Protein AF-A0AA36J854-F1 (afdb_monomer_lite)

Radius of gyration: 28.62 Å; chains: 1; bounding box: 60×43×89 Å

Organism: NCBI:txid2562239

Foldseek 3Di:
DPPPQLVVLLVCQVVLPPQQAWEWEQAPVRDIDIGRHHLVLLVLQVQSVCCQVHPHPCVVVSYHYDYANDPVLVSQLRSCSRRVDGDDDPPQDLVSLLRNLQVCVVRVNVSSNVRSLVVSLVVLLVDALVVLLVSVLVCQVVLRPPDLPSLLSSLVSLLVNLLVDPDDVVSLVVSVVSVVVGPCLADPSNVVSSLSSVLSNLVRPLDDLVSVVSVVVVLVVSVVVYPDDLVVVLVSLCSSPVPPSVLVVLVDDPPDDDCDPSNVVSVVSLVVSVVSLVCVVCVCVVVPPDDDDPVCVVVVVVVCVVSVVVVVVSCVVDVVRPDDPVVVVVVVVVVVVVVVVVD

Structure (mmCIF, N/CA/C/O backbone):
data_AF-A0AA36J854-F1
#
_entry.id   AF-A0AA36J854-F1
#
loop_
_atom_site.group_PDB
_atom_site.id
_atom_site.type_symbol
_atom_site.label_atom_id
_atom_site.label_alt_id
_atom_site.label_comp_id
_atom_site.label_asym_id
_atom_site.label_entity_id
_atom_site.label_seq_id
_atom_site.pdbx_PDB_ins_code
_atom_site.Cartn_x
_atom_site.Cartn_y
_atom_site.Cartn_z
_atom_site.occupancy
_atom_site.B_iso_or_equiv
_atom_site.auth_seq_id
_atom_site.auth_comp_id
_atom_site.auth_asym_id
_atom_site.auth_atom_id
_atom_site.pdbx_PDB_model_num
ATOM 1 N N . MET A 1 1 ? 10.084 27.237 -10.396 1.00 45.09 1 MET A N 1
ATOM 2 C CA . MET A 1 1 ? 10.593 26.528 -11.594 1.00 45.09 1 MET A CA 1
ATOM 3 C C . MET A 1 1 ? 10.622 24.995 -11.424 1.00 45.09 1 MET A C 1
ATOM 5 O O . MET A 1 1 ? 11.327 24.335 -12.165 1.00 45.09 1 MET A O 1
ATOM 9 N N . SER A 1 2 ? 9.844 24.382 -10.515 1.00 51.66 2 SER A N 1
ATOM 10 C CA . SER A 1 2 ? 9.879 22.921 -10.266 1.00 51.66 2 SER A CA 1
ATOM 11 C C . SER A 1 2 ? 8.863 22.092 -11.073 1.00 51.66 2 SER A C 1
ATOM 13 O O . SER A 1 2 ? 8.837 20.873 -10.938 1.00 51.66 2 SER A O 1
ATOM 15 N N . GLY A 1 3 ? 8.029 22.727 -11.907 1.00 57.16 3 GLY A N 1
ATOM 16 C CA . GLY A 1 3 ? 6.986 22.043 -12.685 1.00 57.16 3 GLY A CA 1
ATOM 17 C C . GLY A 1 3 ? 7.488 21.271 -13.909 1.00 57.16 3 GLY A C 1
ATOM 18 O O . GLY A 1 3 ? 6.745 20.453 -14.435 1.00 57.16 3 GLY A O 1
ATOM 19 N N . ASP A 1 4 ? 8.730 21.503 -14.342 1.00 77.56 4 ASP A N 1
ATOM 20 C CA . ASP A 1 4 ? 9.227 21.022 -15.639 1.00 77.56 4 ASP A CA 1
ATOM 21 C C . ASP A 1 4 ? 9.885 19.634 -15.559 1.00 77.56 4 ASP A C 1
ATOM 23 O O . ASP A 1 4 ? 9.758 18.812 -16.456 1.00 77.56 4 ASP A O 1
ATOM 27 N N . ILE A 1 5 ? 10.542 19.305 -14.442 1.00 83.62 5 ILE A N 1
ATOM 28 C CA . ILE A 1 5 ? 11.216 18.003 -14.294 1.00 83.62 5 ILE A CA 1
ATOM 29 C C . ILE A 1 5 ? 10.193 16.883 -14.068 1.00 83.62 5 ILE A C 1
ATOM 31 O O . ILE A 1 5 ? 10.312 15.805 -14.641 1.00 83.62 5 ILE A O 1
ATOM 35 N N . SER A 1 6 ? 9.164 17.129 -13.253 1.00 84.00 6 SER A N 1
ATOM 36 C CA . SER A 1 6 ? 8.157 16.108 -12.933 1.00 84.00 6 SER A CA 1
ATOM 37 C C . SER A 1 6 ? 7.325 15.706 -14.156 1.00 84.00 6 SER A C 1
ATOM 39 O O . SER A 1 6 ? 7.028 14.523 -14.315 1.00 84.00 6 SER A O 1
ATOM 41 N N . SER A 1 7 ? 6.997 16.654 -15.040 1.00 87.44 7 SER A N 1
ATOM 42 C CA . SER A 1 7 ? 6.297 16.372 -16.298 1.00 87.44 7 SER A CA 1
ATOM 43 C C . SER A 1 7 ? 7.171 15.574 -17.267 1.00 87.44 7 SER A C 1
ATOM 45 O O . SER A 1 7 ? 6.697 14.585 -17.822 1.00 87.44 7 SER A O 1
ATOM 47 N N . HIS A 1 8 ? 8.452 15.931 -17.410 1.00 89.94 8 HIS A N 1
ATOM 48 C CA . HIS A 1 8 ? 9.397 15.180 -18.242 1.00 89.94 8 HIS A CA 1
ATOM 49 C C . HIS A 1 8 ? 9.594 13.747 -17.733 1.00 89.94 8 HIS A C 1
ATOM 51 O O . HIS A 1 8 ? 9.509 12.800 -18.511 1.00 89.94 8 HIS A O 1
ATOM 57 N N . VAL A 1 9 ? 9.786 13.559 -16.424 1.00 91.31 9 VAL A N 1
ATOM 58 C CA . VAL A 1 9 ? 9.928 12.218 -15.833 1.00 91.31 9 VAL A CA 1
ATOM 59 C C . VAL A 1 9 ? 8.629 11.415 -15.970 1.00 91.31 9 VAL A C 1
ATOM 61 O O . VAL A 1 9 ? 8.682 10.233 -16.296 1.00 91.31 9 VAL A O 1
ATOM 64 N N . SER A 1 10 ? 7.454 12.037 -15.813 1.00 91.75 10 SER A N 1
ATOM 65 C CA . SER A 1 10 ? 6.179 11.365 -16.110 1.00 91.75 10 SER A CA 1
ATOM 66 C C . SER A 1 10 ? 6.097 10.928 -17.573 1.00 91.75 10 SER A C 1
ATOM 68 O O . SER A 1 10 ? 5.661 9.814 -17.837 1.00 91.75 10 SER A O 1
ATOM 70 N N . SER A 1 11 ? 6.547 11.763 -18.513 1.00 93.38 11 SER A N 1
ATOM 71 C CA . SER A 1 11 ? 6.556 11.415 -19.936 1.00 93.38 11 SER A CA 1
ATOM 72 C C . SER A 1 11 ? 7.428 10.192 -20.217 1.00 93.38 11 SER A C 1
ATOM 74 O O . SER A 1 11 ? 7.002 9.331 -20.974 1.00 93.38 11 SER A O 1
ATOM 76 N N . LEU A 1 12 ? 8.597 10.068 -19.575 1.00 94.31 12 LEU A N 1
ATOM 77 C CA . LEU A 1 12 ? 9.453 8.876 -19.696 1.00 94.31 12 LEU A CA 1
ATOM 78 C C . LEU A 1 12 ? 8.775 7.611 -19.150 1.00 94.31 12 LEU A C 1
ATOM 80 O O . LEU A 1 12 ? 8.980 6.515 -19.670 1.00 94.31 12 LEU A O 1
ATOM 84 N N . CYS A 1 13 ? 7.965 7.751 -18.096 1.00 94.44 13 CYS A N 1
ATOM 85 C CA . CYS A 1 13 ? 7.146 6.663 -17.565 1.00 94.44 13 CYS A CA 1
ATOM 86 C C . CYS A 1 13 ? 6.094 6.206 -18.591 1.00 94.44 13 CYS A C 1
ATOM 88 O O . CYS A 1 13 ? 5.836 5.012 -18.726 1.00 94.44 13 CYS A O 1
ATOM 90 N N . ASP A 1 14 ? 5.482 7.144 -19.308 1.00 93.75 14 ASP A N 1
ATOM 91 C CA . ASP A 1 14 ? 4.383 6.853 -20.227 1.00 93.75 14 ASP A CA 1
ATOM 92 C C . ASP A 1 14 ? 4.888 6.369 -21.604 1.00 93.75 14 ASP A C 1
ATOM 94 O O . ASP A 1 14 ? 4.309 5.445 -22.169 1.00 93.75 14 ASP A O 1
ATOM 98 N N . SER A 1 15 ? 5.983 6.936 -22.130 1.00 94.12 15 SER A N 1
ATOM 99 C CA . SER A 1 15 ? 6.536 6.560 -23.442 1.00 94.12 15 SER A CA 1
ATOM 100 C C . SER A 1 15 ? 7.486 5.364 -23.395 1.00 94.12 15 SER A C 1
ATOM 102 O O . SER A 1 15 ? 7.568 4.608 -24.360 1.00 94.12 15 SER A O 1
ATOM 104 N N . GLY A 1 16 ? 8.211 5.183 -22.287 1.00 94.19 16 GLY A N 1
ATOM 105 C CA . GLY A 1 16 ? 9.27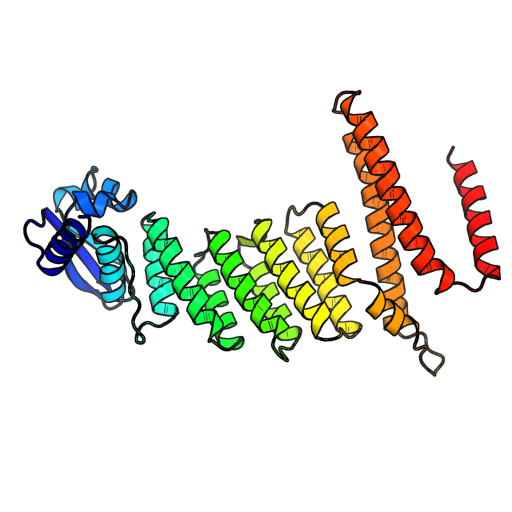8 4.187 -22.196 1.00 94.19 16 GLY A CA 1
ATOM 106 C C . GLY A 1 16 ? 10.541 4.554 -22.983 1.00 94.19 16 GLY A C 1
ATOM 107 O O . GLY A 1 16 ? 11.419 3.706 -23.138 1.00 94.19 16 GLY A O 1
ATOM 108 N N . ASP A 1 17 ? 10.659 5.793 -23.469 1.00 94.38 17 ASP A N 1
ATOM 109 C CA . ASP A 1 17 ? 11.854 6.252 -24.183 1.00 94.38 17 ASP A CA 1
ATOM 110 C C . ASP A 1 17 ? 13.095 6.108 -23.302 1.00 94.38 17 ASP A C 1
ATOM 112 O O . ASP A 1 17 ? 13.054 6.444 -22.125 1.00 94.38 17 ASP A O 1
ATOM 116 N N . LEU A 1 18 ? 14.206 5.639 -23.881 1.00 95.06 18 LEU A N 1
ATOM 117 C CA . LEU A 1 18 ? 15.477 5.401 -23.176 1.00 95.06 18 LEU A CA 1
ATOM 118 C C . LEU A 1 18 ? 15.400 4.368 -22.034 1.00 95.06 18 LEU A C 1
ATOM 120 O O . LEU A 1 18 ? 16.316 4.300 -21.213 1.00 95.06 18 LEU A O 1
ATOM 124 N N . ALA A 1 19 ? 14.351 3.540 -21.993 1.00 97.12 19 ALA A N 1
ATOM 125 C CA . ALA A 1 19 ? 14.272 2.425 -21.060 1.00 97.12 19 ALA A CA 1
ATOM 126 C C . ALA A 1 19 ? 15.444 1.444 -21.253 1.00 97.12 19 ALA A C 1
ATOM 128 O O . ALA A 1 19 ? 15.732 0.996 -22.362 1.00 97.12 19 ALA A O 1
ATOM 129 N N . ASP A 1 20 ? 16.096 1.086 -20.150 1.00 97.00 20 ASP A N 1
ATOM 130 C CA . ASP A 1 20 ? 17.247 0.177 -20.078 1.00 97.00 20 ASP A CA 1
ATOM 131 C C . ASP A 1 20 ? 16.922 -1.131 -19.327 1.00 97.00 20 ASP A C 1
ATOM 133 O O . ASP A 1 20 ? 17.771 -2.015 -19.196 1.00 97.00 20 ASP A O 1
ATOM 137 N N . VAL A 1 21 ? 15.681 -1.269 -18.849 1.00 97.56 21 VAL A N 1
ATOM 138 C CA . VAL A 1 21 ? 15.170 -2.446 -18.141 1.00 97.56 21 VAL A CA 1
ATOM 139 C C . VAL A 1 21 ? 13.671 -2.614 -18.368 1.00 97.56 21 VAL A C 1
ATOM 141 O O . VAL A 1 21 ? 12.940 -1.644 -18.545 1.00 97.56 21 VAL A O 1
ATOM 144 N N . THR A 1 22 ? 13.181 -3.850 -18.314 1.00 98.00 22 THR A N 1
ATOM 145 C CA . THR A 1 22 ? 11.748 -4.155 -18.403 1.00 98.00 22 THR A CA 1
ATOM 146 C C . THR A 1 22 ? 11.236 -4.745 -17.092 1.00 98.00 22 THR A C 1
ATOM 148 O O . THR A 1 22 ? 11.736 -5.768 -16.622 1.00 98.00 22 THR A O 1
ATOM 151 N N . LEU A 1 23 ? 10.217 -4.121 -16.498 1.00 97.94 23 LEU A N 1
ATOM 152 C CA . LEU A 1 23 ? 9.435 -4.747 -15.432 1.00 97.94 23 LEU A CA 1
ATOM 153 C C . LEU A 1 23 ? 8.285 -5.529 -16.048 1.00 97.94 23 LEU A C 1
ATOM 155 O O . LEU A 1 23 ? 7.629 -5.032 -16.955 1.00 97.94 23 LEU A O 1
ATOM 159 N N . VAL A 1 24 ? 8.005 -6.722 -15.543 1.00 97.81 24 VAL A N 1
ATOM 160 C CA . VAL A 1 24 ? 6.913 -7.552 -16.049 1.00 97.81 24 VAL A CA 1
ATOM 161 C C . VAL A 1 24 ? 5.943 -7.864 -14.929 1.00 97.81 24 VAL A C 1
ATOM 163 O O . VAL A 1 24 ? 6.303 -8.540 -13.970 1.00 97.81 24 VAL A O 1
ATOM 166 N N . ALA A 1 25 ? 4.704 -7.398 -15.057 1.00 97.56 25 ALA A N 1
ATOM 167 C CA . ALA A 1 25 ? 3.618 -7.838 -14.195 1.00 97.56 25 ALA A CA 1
ATOM 168 C C . ALA A 1 25 ? 3.249 -9.273 -14.567 1.00 97.56 25 ALA A C 1
ATOM 170 O O . ALA A 1 25 ? 2.794 -9.518 -15.685 1.00 97.56 25 ALA A O 1
ATOM 171 N N . ARG A 1 26 ? 3.421 -10.203 -13.627 1.00 96.56 26 ARG A N 1
ATOM 172 C CA . ARG A 1 26 ? 2.913 -11.571 -13.727 1.00 96.56 26 ARG A CA 1
ATOM 173 C C . ARG A 1 26 ? 1.647 -11.671 -12.886 1.00 96.56 26 ARG A C 1
ATOM 175 O O . ARG A 1 26 ? 1.718 -11.664 -11.660 1.00 96.56 26 ARG A O 1
ATOM 182 N N . THR A 1 27 ? 0.508 -11.733 -13.558 1.00 94.50 27 THR A N 1
ATOM 183 C CA . THR A 1 27 ? -0.801 -11.871 -12.902 1.00 94.50 27 THR A CA 1
ATOM 184 C C . THR A 1 27 ? -1.098 -13.313 -12.494 1.00 94.50 27 THR A C 1
ATOM 186 O O . THR A 1 27 ? -0.449 -14.242 -12.980 1.00 94.50 27 THR A O 1
ATOM 189 N N . GLU A 1 28 ? -2.057 -13.512 -11.585 1.00 89.50 28 GLU A N 1
ATOM 190 C CA . GLU A 1 28 ? -2.427 -14.845 -11.078 1.00 89.50 28 GLU A CA 1
ATOM 191 C C . GLU A 1 28 ? -2.922 -15.795 -12.178 1.00 89.50 28 GLU A C 1
ATOM 193 O O . GLU A 1 28 ? -2.676 -16.998 -12.112 1.00 89.50 28 GLU A O 1
ATOM 198 N N . ASP A 1 29 ? -3.555 -15.261 -13.227 1.00 91.19 29 ASP A N 1
ATOM 199 C CA . ASP A 1 29 ? -3.987 -16.028 -14.403 1.00 91.19 29 ASP A CA 1
ATOM 200 C C . ASP A 1 29 ? -2.833 -16.350 -15.377 1.00 91.19 29 ASP A C 1
ATOM 202 O O . ASP A 1 29 ? -3.050 -16.920 -16.448 1.00 91.19 29 ASP A O 1
ATOM 206 N N . GLY A 1 30 ? -1.597 -15.999 -15.007 1.00 90.06 30 GLY A N 1
ATOM 207 C CA . GLY A 1 30 ? -0.384 -16.249 -15.774 1.00 90.06 30 GLY A CA 1
ATOM 208 C C . GLY A 1 30 ? -0.119 -15.237 -16.888 1.00 90.06 30 GLY A C 1
ATOM 209 O O . GLY A 1 30 ? 0.882 -15.387 -17.593 1.00 90.06 30 GLY A O 1
ATOM 210 N N . LYS A 1 31 ? -0.953 -14.200 -17.068 1.00 93.12 31 LYS A N 1
ATOM 211 C CA . LYS A 1 31 ? -0.669 -13.169 -18.075 1.00 93.12 31 LYS A CA 1
ATOM 212 C C . LYS A 1 31 ? 0.531 -12.328 -17.663 1.00 93.12 31 LYS A C 1
ATOM 214 O O . LYS A 1 31 ? 0.662 -11.917 -16.504 1.00 93.12 31 LYS A O 1
ATOM 219 N N . LEU A 1 32 ? 1.372 -12.052 -18.656 1.00 95.88 32 LEU A N 1
ATOM 220 C CA . LEU A 1 32 ? 2.544 -11.196 -18.550 1.00 95.88 32 LEU A CA 1
ATOM 221 C C . LEU A 1 32 ? 2.254 -9.858 -19.228 1.00 95.88 32 LEU A C 1
ATOM 223 O O . LEU A 1 32 ? 1.760 -9.828 -20.355 1.00 95.88 32 LEU A O 1
ATOM 227 N N . HIS A 1 33 ? 2.573 -8.761 -18.550 1.00 97.75 33 HIS A N 1
ATOM 228 C CA . HIS A 1 33 ? 2.505 -7.422 -19.125 1.00 97.75 33 HIS A CA 1
ATOM 229 C C . HIS A 1 33 ? 3.808 -6.676 -18.875 1.00 97.75 33 HIS A C 1
ATOM 231 O O . HIS A 1 33 ? 4.268 -6.598 -17.738 1.00 97.75 33 HIS A O 1
ATOM 237 N N . GLU A 1 34 ? 4.402 -6.152 -19.940 1.00 97.56 34 GLU A N 1
ATOM 238 C CA . GLU A 1 34 ? 5.731 -5.556 -19.908 1.00 97.56 34 GLU A CA 1
ATOM 239 C C . GLU A 1 34 ? 5.656 -4.035 -19.785 1.00 97.56 34 GLU A C 1
ATOM 241 O O . GLU A 1 34 ? 4.885 -3.370 -20.471 1.00 97.56 34 GLU A O 1
ATOM 246 N N . PHE A 1 35 ? 6.498 -3.487 -18.917 1.00 97.75 35 PHE A N 1
ATOM 247 C CA . PHE A 1 35 ? 6.635 -2.066 -18.652 1.00 97.75 35 PHE A CA 1
ATOM 248 C C . PHE A 1 35 ? 8.095 -1.652 -18.863 1.00 97.75 35 PHE A C 1
ATOM 250 O O . PHE A 1 35 ? 8.922 -1.823 -17.949 1.00 97.75 35 PHE A O 1
ATOM 257 N N . PRO A 1 36 ? 8.431 -1.074 -20.030 1.00 97.81 36 PRO A N 1
ATOM 258 C CA . PRO A 1 36 ? 9.732 -0.455 -20.253 1.00 97.81 36 PRO A CA 1
ATOM 259 C C . PRO A 1 36 ? 10.010 0.576 -19.156 1.00 97.81 36 PRO A C 1
ATOM 261 O O . PRO A 1 36 ? 9.172 1.422 -18.845 1.00 97.81 36 PRO A O 1
ATOM 264 N N . SER A 1 37 ? 11.147 0.465 -18.486 1.00 97.88 37 SER A N 1
ATOM 265 C CA . SER A 1 37 ? 11.468 1.207 -17.267 1.00 97.88 37 SER A CA 1
ATOM 266 C C . SER A 1 37 ? 12.945 1.597 -17.237 1.00 97.88 37 SER A C 1
ATOM 268 O O . SER A 1 37 ? 13.725 1.203 -18.097 1.00 97.88 37 SER A O 1
ATOM 270 N N . HIS A 1 38 ? 13.315 2.424 -16.261 1.00 97.25 38 HIS A N 1
ATOM 271 C CA . HIS A 1 38 ? 14.662 2.977 -16.152 1.00 97.25 38 HIS A CA 1
ATOM 272 C C . HIS A 1 38 ? 15.310 2.536 -14.838 1.00 97.25 38 HIS A C 1
ATOM 274 O O . HIS A 1 38 ? 14.803 2.869 -13.762 1.00 97.25 38 HIS A O 1
ATOM 280 N N . MET A 1 39 ? 16.440 1.829 -14.893 1.00 95.50 39 MET A N 1
ATOM 281 C CA . MET A 1 39 ? 17.125 1.264 -13.724 1.00 95.50 39 MET A CA 1
ATOM 282 C C . MET A 1 39 ? 17.416 2.319 -12.658 1.00 95.50 39 MET A C 1
ATOM 284 O O . MET A 1 39 ? 17.184 2.082 -11.472 1.00 95.50 39 MET A O 1
ATOM 288 N N . MET A 1 40 ? 17.866 3.505 -13.078 1.00 94.88 40 MET A N 1
ATOM 289 C CA . MET A 1 40 ? 18.162 4.619 -12.171 1.00 94.88 40 MET A CA 1
ATOM 290 C C . MET A 1 40 ? 16.931 5.103 -11.396 1.00 94.88 40 MET A C 1
ATOM 292 O O . MET A 1 40 ? 17.055 5.506 -10.242 1.00 94.88 40 MET A O 1
ATOM 296 N N . ILE A 1 41 ? 15.742 5.033 -11.998 1.00 96.06 41 ILE A N 1
ATOM 297 C CA . ILE A 1 41 ? 14.484 5.400 -11.337 1.00 96.06 41 ILE A CA 1
ATOM 298 C C . ILE A 1 41 ? 14.015 4.259 -10.431 1.00 96.06 41 ILE A C 1
ATOM 300 O O . ILE A 1 41 ? 13.636 4.490 -9.282 1.00 96.06 41 ILE A O 1
ATOM 304 N N . LEU A 1 42 ? 14.110 3.012 -10.902 1.00 96.50 42 LEU A N 1
ATOM 305 C CA . LEU A 1 42 ? 13.760 1.832 -10.108 1.00 96.50 42 LEU A CA 1
ATOM 306 C C . LEU A 1 42 ? 14.647 1.660 -8.869 1.00 96.50 42 LEU A C 1
ATOM 308 O O . LEU A 1 42 ? 14.197 1.090 -7.876 1.00 96.50 42 LEU A O 1
ATOM 312 N N . ALA A 1 43 ? 15.863 2.214 -8.879 1.00 95.56 43 ALA A N 1
ATOM 313 C CA . ALA A 1 43 ? 16.776 2.201 -7.740 1.00 95.56 43 ALA A CA 1
ATOM 314 C C . ALA A 1 43 ? 16.230 2.910 -6.484 1.00 95.56 43 ALA A C 1
ATOM 316 O O . ALA A 1 43 ? 16.759 2.718 -5.389 1.00 95.56 43 ALA A O 1
ATOM 317 N N . ARG A 1 44 ? 15.138 3.678 -6.610 1.00 95.44 44 ARG A N 1
ATOM 318 C CA . ARG A 1 44 ? 14.368 4.200 -5.468 1.00 95.44 44 ARG A CA 1
ATOM 319 C C . ARG A 1 44 ? 13.781 3.089 -4.585 1.00 95.44 44 ARG A C 1
ATOM 321 O O . ARG A 1 44 ? 13.514 3.333 -3.412 1.00 95.44 44 ARG A O 1
ATOM 328 N N . SER A 1 45 ? 13.618 1.876 -5.115 1.00 96.75 45 SER A N 1
ATOM 329 C CA . SER A 1 45 ? 13.432 0.655 -4.330 1.00 96.75 45 SER A CA 1
ATOM 330 C C . SER A 1 45 ? 14.784 -0.028 -4.118 1.00 96.75 45 SER A C 1
ATOM 332 O O . SER A 1 45 ? 15.445 -0.438 -5.073 1.00 96.75 45 SER A O 1
ATOM 334 N N . LYS A 1 46 ? 15.175 -0.238 -2.856 1.00 94.56 46 LYS A N 1
ATOM 335 C CA . LYS A 1 46 ? 16.409 -0.972 -2.516 1.00 94.56 46 LYS A CA 1
ATOM 336 C C . LYS A 1 46 ? 16.383 -2.418 -3.007 1.00 94.56 46 LYS A C 1
ATOM 338 O O . LYS A 1 46 ? 17.428 -2.989 -3.316 1.00 94.56 46 LYS A O 1
ATOM 343 N N . VAL A 1 47 ? 15.200 -3.026 -3.041 1.00 95.44 47 VAL A N 1
ATOM 344 C CA . VAL A 1 47 ? 15.004 -4.395 -3.526 1.00 95.44 47 VAL A CA 1
ATOM 345 C C . VAL A 1 47 ? 15.205 -4.444 -5.037 1.00 95.44 47 VAL A C 1
ATOM 347 O O . VAL A 1 47 ? 16.024 -5.234 -5.502 1.00 95.44 47 VAL A O 1
ATOM 350 N N . LEU A 1 48 ? 14.554 -3.552 -5.794 1.00 96.50 48 LEU A N 1
ATOM 351 C CA . LEU A 1 48 ? 14.749 -3.478 -7.246 1.00 96.50 48 LEU A CA 1
ATOM 352 C C . LEU A 1 48 ? 16.190 -3.120 -7.611 1.00 96.50 48 LEU A C 1
ATOM 354 O O . LEU A 1 48 ? 16.744 -3.715 -8.529 1.00 96.50 48 LEU A O 1
ATOM 358 N N . HIS A 1 49 ? 16.819 -2.202 -6.870 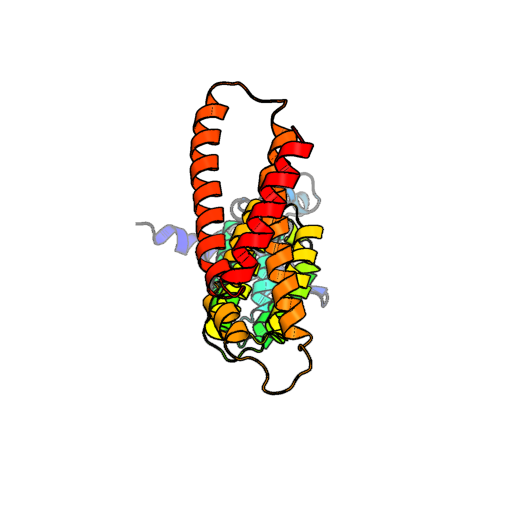1.00 95.62 49 HIS A N 1
ATOM 359 C CA . HIS A 1 49 ? 18.220 -1.854 -7.084 1.00 95.62 49 HIS A CA 1
ATOM 360 C C . HIS A 1 49 ? 19.129 -3.082 -6.962 1.00 95.62 49 HIS A C 1
ATOM 362 O O . HIS A 1 49 ? 19.905 -3.369 -7.868 1.00 95.62 49 HIS A O 1
ATOM 368 N N . ARG A 1 50 ? 18.996 -3.846 -5.869 1.00 95.00 50 ARG A N 1
ATOM 369 C CA . ARG A 1 50 ? 19.779 -5.073 -5.649 1.00 95.00 50 ARG A CA 1
ATOM 370 C C . ARG A 1 50 ? 19.499 -6.135 -6.711 1.00 95.00 50 ARG A C 1
ATOM 372 O O . ARG A 1 50 ? 20.436 -6.775 -7.171 1.00 95.00 50 ARG A O 1
ATOM 379 N N . MET A 1 51 ? 18.240 -6.304 -7.104 1.00 94.75 51 MET A N 1
ATOM 380 C CA . MET A 1 51 ? 17.828 -7.289 -8.106 1.00 94.75 51 MET A CA 1
ATOM 381 C C . MET A 1 51 ? 18.389 -6.967 -9.501 1.00 94.75 51 MET A C 1
ATOM 383 O O . MET A 1 51 ? 18.859 -7.862 -10.192 1.00 94.75 51 MET A O 1
ATOM 387 N N . LEU A 1 52 ? 18.391 -5.690 -9.900 1.00 94.31 52 LEU A N 1
ATOM 388 C CA . LEU A 1 52 ? 18.749 -5.261 -11.260 1.00 94.31 52 LEU A CA 1
ATOM 389 C C . LEU A 1 52 ? 20.213 -4.835 -11.434 1.00 94.31 52 LEU A C 1
ATOM 391 O O . LEU A 1 52 ? 20.706 -4.815 -12.559 1.00 94.31 52 LEU A O 1
ATOM 395 N N . ALA A 1 53 ? 20.898 -4.453 -10.353 1.00 90.81 53 ALA A N 1
ATOM 396 C CA . ALA A 1 53 ? 22.317 -4.086 -10.372 1.00 90.81 53 ALA A CA 1
ATOM 397 C C . ALA A 1 53 ? 23.226 -5.148 -9.727 1.00 90.81 53 ALA A C 1
ATOM 399 O O . ALA A 1 53 ? 24.447 -5.044 -9.814 1.00 90.81 53 ALA A O 1
ATOM 400 N N . GLY A 1 54 ? 22.647 -6.150 -9.058 1.00 88.81 54 GLY A N 1
ATOM 401 C CA . GLY A 1 54 ? 23.379 -7.244 -8.424 1.00 88.81 54 GLY A CA 1
ATOM 402 C C . GLY A 1 54 ? 23.743 -8.376 -9.387 1.00 88.81 54 GLY A C 1
ATOM 403 O O . GLY A 1 54 ? 23.691 -8.232 -10.607 1.00 88.81 54 GLY A O 1
ATOM 404 N N . SER A 1 55 ? 24.093 -9.529 -8.817 1.00 87.38 55 SER A N 1
ATOM 405 C CA . SER A 1 55 ? 24.489 -10.751 -9.536 1.00 87.38 55 SER A CA 1
ATOM 406 C C . SER A 1 55 ? 23.323 -11.726 -9.750 1.00 87.38 55 SER A C 1
ATOM 408 O O . SER A 1 55 ? 23.510 -12.940 -9.689 1.00 87.38 55 SER A O 1
ATOM 410 N N . PHE A 1 56 ? 22.105 -11.203 -9.897 1.00 90.38 56 PHE A N 1
ATOM 411 C CA . PHE A 1 56 ? 20.903 -12.001 -10.138 1.00 90.38 56 PHE A CA 1
ATOM 412 C C . PHE A 1 56 ? 20.612 -12.119 -11.641 1.00 90.38 56 PHE A C 1
ATOM 414 O O . PHE A 1 56 ? 21.068 -11.294 -12.433 1.00 90.38 56 PHE A O 1
ATOM 421 N N . VAL A 1 57 ? 19.820 -13.122 -12.032 1.00 90.31 57 VAL A N 1
ATOM 422 C CA . VAL A 1 57 ? 19.454 -13.387 -13.441 1.00 90.31 57 VAL A CA 1
ATOM 423 C C . VAL A 1 57 ? 18.733 -12.187 -14.071 1.00 90.31 57 VAL A C 1
ATOM 425 O O . VAL A 1 57 ? 18.874 -11.900 -15.261 1.00 90.31 57 VAL A O 1
ATOM 428 N N . GLU A 1 58 ? 17.990 -11.434 -13.266 1.00 92.44 58 GLU A N 1
ATOM 429 C CA . GLU A 1 58 ? 17.281 -10.217 -13.653 1.00 92.44 58 GLU A CA 1
ATOM 430 C C . GLU A 1 58 ? 18.233 -9.091 -14.098 1.00 92.44 58 GLU A C 1
ATOM 432 O O . GLU A 1 58 ? 17.882 -8.288 -14.965 1.00 92.44 58 GLU A O 1
ATOM 437 N N . SER A 1 59 ? 19.451 -9.047 -13.547 1.00 90.56 59 SER A N 1
ATOM 438 C CA . SER A 1 59 ? 20.496 -8.083 -13.919 1.00 90.56 59 SER A CA 1
ATOM 439 C C . SER A 1 59 ? 21.053 -8.373 -15.314 1.00 90.56 59 SER A C 1
ATOM 441 O O . SER A 1 59 ? 21.168 -7.462 -16.137 1.00 90.56 59 SER A O 1
ATOM 443 N N . GLU A 1 60 ? 21.322 -9.649 -15.612 1.00 91.88 60 GLU A N 1
ATOM 444 C CA . GLU A 1 60 ? 21.837 -10.099 -16.912 1.00 91.88 60 GLU A CA 1
ATOM 445 C C . GLU A 1 60 ? 20.791 -9.958 -18.023 1.00 91.88 60 GLU A C 1
ATOM 447 O O . GLU A 1 60 ? 21.092 -9.484 -19.117 1.00 91.88 60 GLU A O 1
ATOM 452 N N . SER A 1 61 ? 19.545 -10.333 -17.728 1.00 93.31 61 SER A N 1
ATOM 453 C CA . SER A 1 61 ? 18.436 -10.289 -18.689 1.00 93.31 61 SER A CA 1
ATOM 454 C C . SER A 1 61 ? 17.810 -8.903 -18.858 1.00 93.31 61 SER A C 1
ATOM 456 O O . SER A 1 61 ? 16.968 -8.729 -19.739 1.00 93.31 61 SER A O 1
ATOM 458 N N . ARG A 1 62 ? 18.182 -7.923 -18.016 1.00 95.06 62 ARG A N 1
ATOM 459 C CA . ARG A 1 62 ? 17.538 -6.596 -17.934 1.00 95.06 62 ARG A CA 1
ATOM 460 C C . ARG A 1 62 ? 16.014 -6.693 -17.838 1.00 95.06 62 ARG A C 1
ATOM 462 O O . ARG A 1 62 ? 15.282 -5.849 -18.362 1.00 95.06 62 ARG A O 1
ATOM 469 N N . ARG A 1 63 ? 15.527 -7.728 -17.153 1.00 96.56 63 ARG A N 1
ATOM 470 C CA . ARG A 1 63 ? 14.107 -8.046 -17.066 1.00 96.56 63 ARG A CA 1
ATOM 471 C C . ARG A 1 63 ? 13.779 -8.619 -15.698 1.00 96.56 63 ARG A C 1
ATOM 473 O O . ARG A 1 63 ? 14.395 -9.585 -15.266 1.00 96.56 63 ARG A O 1
ATOM 480 N N . ALA A 1 64 ? 12.783 -8.044 -15.034 1.00 96.06 64 ALA A N 1
ATOM 481 C CA . ALA A 1 64 ? 12.344 -8.493 -13.720 1.00 96.06 64 ALA A CA 1
ATOM 482 C C . ALA A 1 64 ? 10.852 -8.797 -13.707 1.00 96.06 64 ALA A C 1
ATOM 484 O O . ALA A 1 64 ? 10.030 -7.942 -14.037 1.00 96.06 64 ALA A O 1
ATOM 485 N N . GLU A 1 65 ? 10.507 -10.009 -13.284 1.00 96.12 65 GLU A N 1
ATOM 486 C CA . GLU A 1 65 ? 9.119 -10.434 -13.156 1.00 96.12 65 GLU A CA 1
ATOM 487 C C . GLU A 1 65 ? 8.601 -10.213 -11.741 1.00 96.12 65 GLU A C 1
ATOM 489 O O . GLU A 1 65 ? 9.178 -10.681 -10.760 1.00 96.12 65 GLU A O 1
ATOM 494 N N . ILE A 1 66 ? 7.484 -9.504 -11.643 1.00 96.38 66 ILE A N 1
ATOM 495 C CA . ILE A 1 66 ? 6.872 -9.102 -10.388 1.00 96.38 66 ILE A CA 1
ATOM 496 C C . ILE A 1 66 ? 5.478 -9.730 -10.323 1.00 96.38 66 ILE A C 1
ATOM 498 O O . ILE A 1 66 ? 4.611 -9.365 -11.123 1.00 96.38 66 ILE A O 1
ATOM 502 N N . PRO A 1 67 ? 5.240 -10.671 -9.391 1.00 94.75 67 PRO A N 1
ATOM 503 C CA . PRO 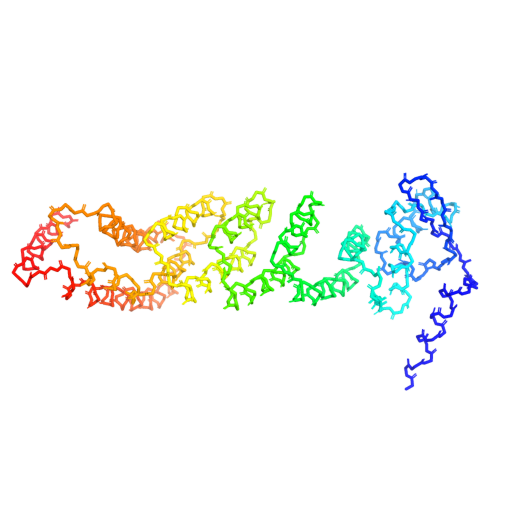A 1 67 ? 3.914 -11.229 -9.189 1.00 94.75 67 PRO A CA 1
ATOM 504 C C . PRO A 1 67 ? 2.991 -10.159 -8.601 1.00 94.75 67 PRO A C 1
ATOM 506 O O . PRO A 1 67 ? 3.332 -9.538 -7.590 1.00 94.75 67 PRO A O 1
ATOM 509 N N . VAL A 1 68 ? 1.838 -9.956 -9.235 1.00 94.81 68 VAL A N 1
ATOM 510 C CA . VAL A 1 68 ? 0.800 -9.003 -8.817 1.00 94.81 68 VAL A CA 1
ATOM 511 C C . VAL A 1 68 ? -0.583 -9.603 -9.033 1.00 94.81 68 VAL A C 1
ATOM 513 O O . VAL A 1 68 ? -0.763 -10.405 -9.942 1.00 94.81 68 VAL A O 1
ATOM 516 N N . ALA A 1 69 ? -1.579 -9.191 -8.250 1.00 92.19 69 ALA A N 1
ATOM 517 C CA . ALA A 1 69 ? -2.959 -9.609 -8.496 1.00 92.19 69 ALA A CA 1
ATOM 518 C C . ALA A 1 69 ? -3.476 -9.028 -9.824 1.00 92.19 69 ALA A C 1
ATOM 520 O O . ALA A 1 69 ? -4.102 -9.727 -10.620 1.00 92.19 69 ALA A O 1
ATOM 521 N N . GLN A 1 70 ? -3.162 -7.758 -10.110 1.00 95.12 70 GLN A N 1
ATOM 522 C CA . GLN A 1 70 ? -3.557 -7.090 -11.348 1.00 95.12 70 GLN A CA 1
ATOM 523 C C . GLN A 1 70 ? -2.440 -6.210 -11.916 1.00 95.12 70 GLN A C 1
ATOM 525 O O . GLN A 1 70 ? -1.675 -5.582 -11.187 1.00 95.12 70 GLN A O 1
ATOM 530 N N . VAL A 1 71 ? -2.397 -6.093 -13.247 1.00 96.62 71 VAL A N 1
ATOM 531 C CA . VAL A 1 71 ? -1.406 -5.279 -13.981 1.00 96.62 71 VAL A CA 1
ATOM 532 C C . VAL A 1 71 ? -1.362 -3.829 -13.477 1.00 96.62 71 VAL A C 1
ATOM 534 O O . VAL A 1 71 ? -0.281 -3.279 -13.264 1.00 96.62 71 VAL A O 1
ATOM 537 N N . ARG A 1 72 ? -2.533 -3.237 -13.195 1.00 95.69 72 ARG A N 1
ATOM 538 C CA . ARG A 1 72 ? -2.653 -1.859 -12.689 1.00 95.69 72 ARG A CA 1
ATOM 539 C C . ARG A 1 72 ? -1.951 -1.625 -11.348 1.00 95.69 72 ARG A C 1
ATOM 541 O O . ARG A 1 72 ? -1.568 -0.495 -11.060 1.00 95.69 72 ARG A O 1
ATOM 548 N N . HIS A 1 73 ? -1.769 -2.664 -10.525 1.00 95.69 73 HIS A N 1
ATOM 549 C CA . HIS A 1 73 ? -1.077 -2.538 -9.238 1.00 95.69 73 HIS A CA 1
ATOM 550 C C . HIS A 1 73 ? 0.412 -2.254 -9.447 1.00 95.69 73 HIS A C 1
ATOM 552 O O . HIS A 1 73 ? 0.957 -1.340 -8.826 1.00 95.69 73 HIS A O 1
ATOM 558 N N . LEU A 1 74 ? 1.051 -2.974 -10.380 1.00 97.19 74 LEU A N 1
ATOM 559 C CA . LEU A 1 74 ? 2.441 -2.708 -10.747 1.00 97.19 74 LEU A CA 1
ATOM 560 C C . LEU A 1 74 ? 2.587 -1.349 -11.432 1.00 97.19 74 LEU A C 1
ATOM 562 O O . LEU A 1 74 ? 3.541 -0.629 -11.150 1.00 97.19 74 LEU A O 1
ATOM 566 N N . GLU A 1 75 ? 1.645 -0.982 -12.300 1.00 96.50 75 GLU A N 1
ATOM 567 C CA . GLU A 1 75 ? 1.655 0.319 -12.971 1.00 96.50 75 GLU A CA 1
ATOM 568 C C . GLU A 1 75 ? 1.602 1.480 -11.965 1.00 96.50 75 GLU A C 1
ATOM 570 O O . GLU A 1 75 ? 2.414 2.401 -12.054 1.00 96.50 75 GLU A O 1
ATOM 575 N N . MET A 1 76 ? 0.712 1.412 -10.966 1.00 96.75 76 MET A N 1
ATOM 576 C CA . MET A 1 76 ? 0.607 2.417 -9.901 1.00 96.75 76 MET A CA 1
ATOM 577 C C . MET A 1 76 ? 1.907 2.529 -9.096 1.00 96.75 76 MET A C 1
ATOM 579 O O . MET A 1 76 ? 2.437 3.626 -8.906 1.00 96.75 76 MET A O 1
ATOM 583 N N . PHE A 1 77 ? 2.456 1.388 -8.669 1.00 97.31 77 PHE A N 1
ATOM 584 C CA . PHE A 1 77 ? 3.727 1.331 -7.950 1.00 97.31 77 PHE A CA 1
ATOM 585 C C . PHE A 1 77 ? 4.879 1.913 -8.777 1.00 97.31 77 PHE A C 1
ATOM 587 O O . PHE A 1 77 ? 5.623 2.769 -8.299 1.00 97.31 77 PHE A O 1
ATOM 594 N N . ARG A 1 78 ? 4.995 1.512 -10.048 1.00 96.62 78 ARG A N 1
ATOM 595 C CA . ARG A 1 78 ? 5.985 2.043 -10.989 1.00 96.62 78 ARG A CA 1
ATOM 596 C C . ARG A 1 78 ? 5.829 3.552 -11.137 1.00 96.62 78 ARG A C 1
ATOM 598 O O . ARG A 1 78 ? 6.814 4.268 -10.993 1.00 96.62 78 ARG A O 1
ATOM 605 N N . ARG A 1 79 ? 4.614 4.055 -11.369 1.00 95.69 79 ARG A N 1
ATOM 606 C CA . ARG A 1 79 ? 4.358 5.491 -11.545 1.00 95.69 79 ARG A CA 1
ATOM 607 C C . ARG A 1 79 ? 4.785 6.286 -10.313 1.00 95.69 79 ARG A C 1
ATOM 609 O O . ARG A 1 79 ? 5.418 7.329 -10.468 1.00 95.69 79 ARG A O 1
ATOM 616 N N . PHE A 1 80 ? 4.564 5.765 -9.106 1.00 96.00 80 PHE A N 1
ATOM 617 C CA . PHE A 1 80 ? 5.077 6.388 -7.885 1.00 96.00 80 PHE A CA 1
ATOM 618 C C . PHE A 1 80 ? 6.608 6.539 -7.900 1.00 96.00 80 PHE A C 1
ATOM 620 O O . PHE A 1 80 ? 7.121 7.605 -7.561 1.00 96.00 80 PHE A O 1
ATOM 627 N N . LEU A 1 81 ? 7.357 5.527 -8.350 1.00 96.31 81 LEU A N 1
ATOM 628 C CA . LEU A 1 81 ? 8.820 5.628 -8.457 1.00 96.31 81 LEU A CA 1
ATOM 629 C C . LEU A 1 81 ? 9.264 6.735 -9.424 1.00 96.31 81 LEU A C 1
ATOM 631 O O . LEU A 1 81 ? 10.317 7.332 -9.219 1.00 96.31 81 LEU A O 1
ATOM 635 N N . TYR A 1 82 ? 8.459 7.070 -10.429 1.00 95.69 82 TYR A N 1
ATOM 636 C CA . TYR A 1 82 ? 8.753 8.170 -11.347 1.00 95.69 82 TYR A CA 1
ATOM 637 C C . TYR A 1 82 ? 8.383 9.538 -10.767 1.00 95.69 82 TYR A C 1
ATOM 639 O O . TYR A 1 82 ? 9.196 10.457 -10.801 1.00 95.69 82 TYR A O 1
ATOM 647 N N . VAL A 1 83 ? 7.167 9.690 -10.235 1.00 94.19 83 VAL A N 1
ATOM 648 C CA . VAL A 1 83 ? 6.600 11.023 -9.941 1.00 94.19 83 VAL A CA 1
ATOM 649 C C . VAL A 1 83 ? 6.319 11.301 -8.466 1.00 94.19 83 VAL A C 1
ATOM 651 O O . VAL A 1 83 ? 5.857 12.391 -8.144 1.00 94.19 83 VAL A O 1
ATOM 654 N N . ASP A 1 84 ? 6.598 10.347 -7.576 1.00 93.12 84 ASP A N 1
ATOM 655 C CA . ASP A 1 84 ? 6.378 10.454 -6.124 1.00 93.12 84 ASP A CA 1
ATOM 656 C C . ASP A 1 84 ? 4.915 10.741 -5.745 1.00 93.12 84 ASP A C 1
ATOM 658 O O . ASP A 1 84 ? 4.611 11.435 -4.778 1.00 93.12 84 ASP A O 1
ATOM 662 N N . ARG A 1 85 ? 3.979 10.250 -6.566 1.00 90.25 85 ARG A N 1
ATOM 663 C CA . ARG A 1 85 ? 2.538 10.452 -6.393 1.00 90.25 85 ARG A CA 1
ATOM 664 C C . ARG A 1 85 ? 1.777 9.182 -6.724 1.00 90.25 85 ARG A C 1
ATOM 666 O O . ARG A 1 85 ? 2.034 8.558 -7.751 1.00 90.25 85 ARG A O 1
ATOM 673 N N . MET A 1 86 ? 0.807 8.855 -5.877 1.00 90.44 86 MET A N 1
ATOM 674 C CA . MET A 1 86 ? -0.222 7.858 -6.157 1.00 90.44 86 MET A CA 1
ATOM 675 C C . MET A 1 86 ? -1.547 8.566 -6.410 1.00 90.44 86 MET A C 1
ATOM 677 O O . MET A 1 86 ? -1.885 9.522 -5.717 1.00 90.44 86 MET A O 1
ATOM 681 N N . GLN A 1 87 ? -2.284 8.120 -7.423 1.00 89.06 87 GLN A N 1
ATOM 682 C CA . GLN A 1 87 ? -3.583 8.690 -7.774 1.00 89.06 87 GLN A CA 1
ATOM 683 C C . GLN A 1 87 ? -4.604 7.572 -7.908 1.00 89.06 87 GLN A C 1
ATOM 685 O O . GLN A 1 87 ? -4.742 6.943 -8.955 1.00 89.06 87 GLN A O 1
ATOM 690 N N . PHE A 1 88 ? -5.336 7.326 -6.830 1.00 90.44 88 PHE A N 1
ATOM 691 C CA . PHE A 1 88 ? -6.382 6.317 -6.816 1.00 90.44 88 PHE A CA 1
ATOM 692 C C . PHE A 1 88 ? -7.704 6.918 -7.286 1.00 90.44 88 PHE A C 1
ATOM 694 O O . PHE A 1 88 ? -8.352 7.666 -6.556 1.00 90.44 88 PHE A O 1
ATOM 701 N N . CYS A 1 89 ? -8.130 6.582 -8.501 1.00 87.25 89 CYS A N 1
ATOM 702 C CA . CYS A 1 89 ? -9.452 6.970 -8.989 1.00 87.25 89 CYS A CA 1
ATOM 703 C C . CYS A 1 89 ? -10.573 6.136 -8.335 1.00 87.25 89 CYS A C 1
ATOM 705 O O . CYS A 1 89 ? -10.331 5.140 -7.647 1.00 87.25 89 CYS A O 1
ATOM 707 N N . ASN A 1 90 ? -11.827 6.531 -8.562 1.00 84.88 90 ASN A N 1
ATOM 708 C CA . ASN A 1 90 ? -12.998 5.924 -7.913 1.00 84.88 90 ASN A CA 1
ATOM 709 C C . ASN A 1 90 ? -13.177 4.423 -8.211 1.00 84.88 90 ASN A C 1
ATOM 711 O O . ASN A 1 90 ? -13.835 3.732 -7.443 1.00 84.88 90 ASN A O 1
ATOM 715 N N . SER A 1 91 ? -12.580 3.902 -9.288 1.00 89.75 91 SER A N 1
ATOM 716 C CA . SER A 1 91 ? -12.640 2.478 -9.650 1.00 89.75 91 SER A CA 1
ATOM 717 C C . SER A 1 91 ? -11.653 1.586 -8.889 1.00 89.75 91 SER A C 1
ATOM 719 O O . SER A 1 91 ? -11.664 0.370 -9.077 1.00 89.75 91 SER A O 1
ATOM 721 N N . TRP A 1 92 ? -10.747 2.162 -8.098 1.00 93.00 92 TRP A N 1
ATOM 722 C CA . TRP A 1 92 ? -9.901 1.385 -7.192 1.00 93.00 92 TRP A CA 1
ATOM 723 C C . TRP A 1 92 ? -10.745 0.914 -6.023 1.00 93.00 92 TRP A C 1
ATOM 725 O O . TRP A 1 92 ? -11.508 1.700 -5.480 1.00 93.00 92 TRP A O 1
ATOM 735 N N . THR A 1 93 ? -10.633 -0.342 -5.630 1.00 90.38 93 THR A N 1
ATOM 736 C CA . THR A 1 93 ? -11.205 -0.823 -4.370 1.00 90.38 93 THR A CA 1
ATOM 737 C C . THR A 1 93 ? -10.180 -0.660 -3.251 1.00 90.38 93 THR A C 1
ATOM 739 O O . THR A 1 93 ? -9.003 -0.401 -3.506 1.00 90.38 93 THR A O 1
ATOM 742 N N . VAL A 1 94 ? -10.609 -0.809 -1.997 1.00 86.88 94 VAL A N 1
ATOM 743 C CA . VAL A 1 94 ? -9.662 -0.852 -0.871 1.00 86.88 94 VAL A CA 1
ATOM 744 C C . VAL A 1 94 ? -8.736 -2.074 -0.986 1.00 86.88 94 VAL A C 1
ATOM 746 O O . VAL A 1 94 ? -7.580 -2.005 -0.583 1.00 86.88 94 VAL A O 1
ATOM 749 N N . ASP A 1 95 ? -9.195 -3.148 -1.628 1.00 86.00 95 ASP A N 1
ATOM 750 C CA . ASP A 1 95 ? -8.392 -4.351 -1.874 1.00 86.00 95 ASP A CA 1
ATOM 751 C C . ASP A 1 95 ? -7.284 -4.083 -2.885 1.00 86.00 95 ASP A C 1
ATOM 753 O O . ASP A 1 95 ? -6.133 -4.426 -2.650 1.00 86.00 95 ASP A O 1
ATOM 757 N N . ASP A 1 96 ? -7.597 -3.348 -3.952 1.00 91.88 96 ASP A N 1
ATOM 758 C CA . ASP A 1 96 ? -6.573 -2.926 -4.906 1.00 91.88 96 ASP A CA 1
ATOM 759 C C . ASP A 1 96 ? -5.504 -2.046 -4.252 1.00 91.88 96 ASP A C 1
ATOM 761 O O . ASP A 1 96 ? -4.327 -2.109 -4.604 1.00 91.88 96 ASP A O 1
ATOM 765 N N . MET A 1 97 ? -5.909 -1.197 -3.305 1.00 91.75 97 MET A N 1
ATOM 766 C CA . MET A 1 97 ? -4.965 -0.390 -2.535 1.00 91.75 97 MET A CA 1
ATOM 767 C C . MET A 1 97 ? -4.117 -1.261 -1.610 1.00 91.75 97 MET A C 1
ATOM 769 O O . MET A 1 97 ? -2.922 -1.012 -1.481 1.00 91.75 97 MET A O 1
ATOM 773 N N . LEU A 1 98 ? -4.707 -2.288 -0.995 1.00 88.06 98 LEU A N 1
ATOM 774 C CA . LEU A 1 98 ? -3.997 -3.243 -0.150 1.00 88.06 98 LEU A CA 1
ATOM 775 C C . LEU A 1 98 ? -2.917 -3.993 -0.940 1.00 88.06 98 LEU A C 1
ATOM 777 O O . LEU A 1 98 ? -1.783 -4.094 -0.473 1.00 88.06 98 LEU A O 1
ATOM 781 N N . ASP A 1 99 ? -3.235 -4.431 -2.158 1.00 90.62 99 ASP A N 1
ATOM 782 C CA . ASP A 1 99 ? -2.288 -5.091 -3.062 1.00 90.62 99 ASP A CA 1
ATOM 783 C C . ASP A 1 99 ? -1.133 -4.163 -3.472 1.00 90.62 99 ASP A C 1
ATOM 785 O O . ASP A 1 99 ? 0.030 -4.575 -3.525 1.00 90.62 99 ASP A O 1
ATOM 789 N N . VAL A 1 100 ? -1.412 -2.877 -3.711 1.00 93.94 100 VAL A N 1
ATOM 790 C CA . VAL A 1 100 ? -0.355 -1.885 -3.970 1.00 93.94 100 VAL A CA 1
ATOM 791 C C . VAL A 1 100 ? 0.479 -1.625 -2.719 1.00 93.94 100 VAL A C 1
ATOM 793 O O . VAL A 1 100 ? 1.700 -1.497 -2.816 1.00 93.94 100 VAL A O 1
ATOM 796 N N . TRP A 1 101 ? -0.136 -1.565 -1.540 1.00 90.19 101 TRP A N 1
ATOM 797 C CA . TRP A 1 101 ? 0.591 -1.377 -0.288 1.00 90.19 101 TRP A CA 1
ATOM 798 C C . TRP A 1 101 ? 1.523 -2.561 0.008 1.00 90.19 101 TRP A C 1
ATOM 800 O O . TRP A 1 101 ? 2.693 -2.334 0.319 1.00 90.19 101 TRP A O 1
ATOM 810 N N . LEU A 1 102 ? 1.056 -3.799 -0.202 1.00 86.88 102 LEU A N 1
ATOM 811 C CA . LEU A 1 102 ? 1.867 -5.026 -0.174 1.00 86.88 102 LEU A CA 1
ATOM 812 C C . LEU A 1 102 ? 3.090 -4.915 -1.063 1.00 86.88 102 LEU A C 1
ATOM 814 O O . LEU A 1 102 ? 4.204 -5.262 -0.668 1.00 86.88 102 LEU A O 1
ATOM 818 N N . LEU A 1 103 ? 2.870 -4.435 -2.283 1.00 92.56 103 LEU A N 1
ATOM 819 C CA . LEU A 1 103 ? 3.934 -4.261 -3.249 1.00 92.56 103 LEU A CA 1
ATOM 820 C C . LEU A 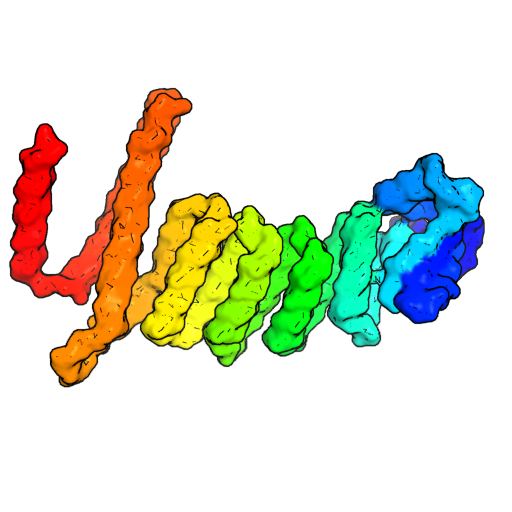1 103 ? 4.945 -3.214 -2.758 1.00 92.56 103 LEU A C 1
ATOM 822 O O . LEU A 1 103 ? 6.151 -3.442 -2.829 1.00 92.56 103 LEU A O 1
ATOM 826 N N . CYS A 1 104 ? 4.479 -2.105 -2.184 1.00 92.56 104 CYS A N 1
ATOM 827 C CA . CYS A 1 104 ? 5.352 -1.079 -1.616 1.00 92.56 104 CYS A CA 1
ATOM 828 C C . CYS A 1 104 ? 6.193 -1.599 -0.445 1.00 92.56 104 CYS A C 1
ATOM 830 O O . CYS A 1 104 ? 7.386 -1.303 -0.392 1.00 92.56 104 CYS A O 1
ATOM 832 N N . ASP A 1 105 ? 5.595 -2.371 0.465 1.00 87.81 105 ASP A N 1
ATOM 833 C CA . ASP A 1 105 ? 6.293 -2.970 1.608 1.00 87.81 105 ASP A CA 1
ATOM 834 C C . ASP A 1 105 ? 7.336 -3.994 1.139 1.00 87.81 105 ASP A C 1
ATOM 836 O O . ASP A 1 105 ? 8.523 -3.864 1.441 1.00 87.81 105 ASP A O 1
ATOM 840 N N . LYS A 1 106 ? 6.925 -4.934 0.276 1.00 89.94 106 LYS A N 1
ATOM 841 C CA . LYS A 1 106 ? 7.792 -5.976 -0.296 1.00 89.94 106 LYS A CA 1
ATOM 842 C C . LYS A 1 106 ? 9.015 -5.407 -1.011 1.00 89.94 106 LYS A C 1
ATOM 844 O O . LYS A 1 106 ? 10.087 -6.007 -0.965 1.00 89.94 106 LYS A O 1
ATOM 849 N N . TYR A 1 107 ? 8.857 -4.274 -1.694 1.00 94.19 107 TYR A N 1
ATOM 850 C CA . TYR A 1 107 ? 9.937 -3.605 -2.419 1.00 94.19 107 TYR A CA 1
ATOM 851 C C . TYR A 1 107 ? 10.587 -2.457 -1.624 1.00 94.19 107 TYR A C 1
ATOM 853 O O . TYR A 1 107 ? 11.381 -1.699 -2.186 1.00 94.19 107 TYR A O 1
ATOM 861 N N . GLU A 1 108 ? 10.319 -2.354 -0.319 1.00 92.62 108 GLU A N 1
ATOM 862 C CA . GLU A 1 108 ? 10.927 -1.402 0.622 1.00 92.62 108 GLU A CA 1
ATOM 863 C C . GLU A 1 108 ? 10.790 0.080 0.202 1.00 92.62 108 GLU A C 1
ATOM 865 O O . GLU A 1 108 ? 11.714 0.883 0.366 1.00 92.62 108 GLU A O 1
ATOM 870 N N . VAL A 1 109 ? 9.634 0.471 -0.342 1.00 93.25 109 VAL A N 1
ATOM 871 C CA . VAL A 1 109 ? 9.342 1.854 -0.759 1.00 93.25 109 VAL A CA 1
ATOM 872 C C . VAL A 1 109 ? 8.464 2.540 0.289 1.00 93.25 109 VAL A C 1
ATOM 874 O O . VAL A 1 109 ? 7.267 2.745 0.102 1.00 93.25 109 VAL A O 1
ATOM 877 N N . VAL A 1 110 ? 9.078 2.904 1.418 1.00 88.44 110 VAL A N 1
ATOM 878 C CA . VAL A 1 110 ? 8.381 3.445 2.604 1.00 88.44 110 VAL A CA 1
ATOM 879 C C . VAL A 1 110 ? 7.484 4.661 2.301 1.00 88.44 110 VAL A C 1
ATOM 881 O O . VAL A 1 110 ? 6.340 4.655 2.753 1.00 88.44 110 VAL A O 1
ATOM 884 N N . PRO A 1 111 ? 7.910 5.675 1.513 1.00 90.50 111 PRO A N 1
ATOM 885 C CA . PRO A 1 111 ? 7.036 6.808 1.189 1.00 90.50 111 PRO A CA 1
ATOM 886 C C . PRO A 1 111 ? 5.787 6.397 0.397 1.00 90.50 111 PRO A C 1
ATOM 888 O O . PRO A 1 111 ? 4.702 6.918 0.637 1.00 90.50 111 PRO A O 1
ATOM 891 N N . ALA A 1 112 ? 5.926 5.419 -0.504 1.00 90.62 112 ALA A N 1
ATOM 892 C CA . ALA A 1 112 ? 4.815 4.879 -1.284 1.00 90.62 112 ALA A CA 1
ATOM 893 C C . ALA A 1 112 ? 3.815 4.156 -0.377 1.00 90.62 112 ALA A C 1
ATOM 895 O O . ALA A 1 112 ? 2.615 4.399 -0.458 1.00 90.62 112 ALA A O 1
ATOM 896 N N . ALA A 1 113 ? 4.325 3.317 0.530 1.00 87.88 113 ALA A N 1
ATOM 897 C CA . ALA A 1 113 ? 3.511 2.613 1.512 1.00 87.88 113 ALA A CA 1
ATOM 898 C C . ALA A 1 113 ? 2.727 3.585 2.411 1.00 87.88 113 ALA A C 1
ATOM 900 O O . ALA A 1 113 ? 1.542 3.368 2.653 1.00 87.88 113 ALA A O 1
ATOM 901 N N . GLY A 1 114 ? 3.358 4.682 2.847 1.00 84.88 114 GLY A N 1
ATOM 902 C CA . GLY A 1 114 ? 2.695 5.750 3.602 1.00 84.88 114 GLY A CA 1
ATOM 903 C C . GLY A 1 114 ? 1.557 6.414 2.821 1.00 84.88 114 GLY A C 1
ATOM 904 O O . GLY A 1 114 ? 0.443 6.499 3.328 1.00 84.88 114 GLY A O 1
ATOM 905 N N . ALA A 1 115 ? 1.798 6.799 1.563 1.00 89.25 115 ALA A N 1
ATOM 906 C CA . ALA A 1 115 ? 0.781 7.426 0.712 1.00 89.25 115 ALA A CA 1
ATOM 907 C C . ALA A 1 115 ? -0.430 6.509 0.442 1.00 89.25 115 ALA A C 1
ATOM 909 O O . ALA A 1 115 ? -1.576 6.968 0.376 1.00 89.25 115 ALA A O 1
ATOM 910 N N . VAL A 1 116 ? -0.193 5.200 0.297 1.00 90.12 116 VAL A N 1
ATOM 911 C CA . VAL A 1 116 ? -1.273 4.215 0.139 1.00 90.12 116 VAL A CA 1
ATOM 912 C C . VAL A 1 116 ? -2.054 4.069 1.443 1.00 90.12 116 VAL A C 1
ATOM 914 O O . VAL A 1 116 ? -3.282 4.077 1.410 1.00 90.12 116 VAL A O 1
ATOM 917 N N . ALA A 1 117 ? -1.366 3.990 2.586 1.00 84.81 117 ALA A N 1
ATOM 918 C CA . ALA A 1 117 ? -2.005 3.898 3.896 1.00 84.81 117 ALA A CA 1
ATOM 919 C C . ALA A 1 117 ? -2.906 5.110 4.179 1.00 84.81 117 ALA A C 1
ATOM 921 O O . ALA A 1 117 ? -4.040 4.925 4.607 1.00 84.81 117 ALA A O 1
ATOM 922 N N . GLU A 1 118 ? -2.457 6.330 3.867 1.00 86.44 118 GLU A N 1
ATOM 923 C CA . GLU A 1 118 ? -3.286 7.541 3.971 1.00 86.44 118 GLU A CA 1
ATOM 924 C C . GLU A 1 118 ? -4.546 7.448 3.098 1.00 86.44 118 GLU A C 1
ATOM 926 O O . GLU A 1 118 ? -5.656 7.677 3.578 1.00 86.44 118 GLU A O 1
ATOM 931 N N . SER A 1 119 ? -4.393 7.019 1.841 1.00 89.88 119 SER A N 1
ATOM 932 C CA . SER A 1 119 ? -5.518 6.861 0.908 1.00 89.88 119 SER A CA 1
ATOM 933 C C . SER A 1 119 ? -6.522 5.795 1.368 1.00 89.88 119 SER A C 1
ATOM 935 O O . SER A 1 119 ? -7.732 5.970 1.214 1.00 89.88 119 SER A O 1
ATOM 937 N N . ILE A 1 120 ? -6.033 4.693 1.947 1.00 87.94 120 ILE A N 1
ATOM 938 C CA . ILE A 1 120 ? -6.869 3.657 2.562 1.00 87.94 120 ILE A CA 1
ATOM 939 C C . ILE A 1 120 ? -7.616 4.244 3.760 1.00 87.94 120 ILE A C 1
ATOM 941 O O . ILE A 1 120 ? -8.834 4.107 3.833 1.00 87.94 120 ILE A O 1
ATOM 945 N N . THR A 1 121 ? -6.917 4.922 4.674 1.00 85.19 121 THR A N 1
ATOM 946 C CA . THR A 1 121 ? -7.506 5.551 5.864 1.00 85.19 121 THR A CA 1
ATOM 947 C C . THR A 1 121 ? -8.637 6.502 5.485 1.00 85.19 121 THR A C 1
ATOM 949 O O . THR A 1 121 ? -9.709 6.439 6.090 1.00 85.19 121 THR A O 1
ATOM 952 N N . ASP A 1 122 ? -8.442 7.338 4.465 1.00 87.62 122 ASP A N 1
ATOM 953 C CA . ASP A 1 122 ? -9.479 8.253 3.988 1.00 87.62 122 ASP A CA 1
ATOM 954 C C . ASP A 1 122 ? -10.710 7.501 3.466 1.00 87.62 122 ASP A C 1
ATOM 956 O O . ASP A 1 122 ? -11.831 7.853 3.825 1.00 87.62 122 ASP A O 1
ATOM 960 N N . ARG A 1 123 ? -10.535 6.405 2.718 1.00 87.62 123 ARG A N 1
ATOM 961 C CA . ARG A 1 123 ? -11.673 5.594 2.250 1.00 87.62 123 ARG A CA 1
ATOM 962 C C . ARG A 1 123 ? -12.380 4.840 3.362 1.00 87.62 123 ARG A C 1
ATOM 964 O O . ARG A 1 123 ? -13.606 4.750 3.355 1.00 87.62 123 ARG A O 1
ATOM 971 N N . LEU A 1 124 ? -11.635 4.323 4.336 1.00 85.50 124 LEU A N 1
ATOM 972 C CA . LEU A 1 124 ? -12.218 3.640 5.487 1.00 85.50 124 LEU A CA 1
ATOM 973 C C . LEU A 1 124 ? -13.131 4.576 6.288 1.00 85.50 124 LEU A C 1
ATOM 975 O O . LEU A 1 124 ? -14.096 4.100 6.884 1.00 85.50 124 LEU A O 1
ATOM 979 N N . ARG A 1 125 ? -12.889 5.898 6.288 1.00 84.75 125 ARG A N 1
ATOM 980 C CA . ARG A 1 125 ? -13.783 6.869 6.946 1.00 84.75 125 ARG A CA 1
ATOM 981 C C . ARG A 1 125 ? -15.183 6.893 6.341 1.00 84.75 125 ARG A C 1
ATOM 983 O O . ARG A 1 125 ? -16.131 7.082 7.101 1.00 84.75 125 ARG A O 1
ATOM 990 N N . ASP A 1 126 ? -15.334 6.600 5.056 1.00 85.38 126 ASP A N 1
ATOM 991 C CA . ASP A 1 126 ? -16.635 6.608 4.377 1.00 85.38 126 ASP A CA 1
ATOM 992 C C . ASP A 1 126 ? -17.340 5.239 4.402 1.00 85.38 126 ASP A C 1
ATOM 994 O O . ASP A 1 126 ? -18.548 5.151 4.188 1.00 85.38 126 ASP A O 1
ATOM 998 N N . MET A 1 127 ? -16.618 4.158 4.711 1.00 84.50 127 MET A N 1
ATOM 999 C CA . MET A 1 127 ? -17.164 2.793 4.753 1.00 84.50 127 MET A CA 1
ATOM 1000 C C . MET A 1 127 ? -18.002 2.522 6.011 1.00 84.50 127 MET A C 1
ATOM 1002 O O . MET A 1 127 ? -17.823 3.156 7.049 1.00 84.50 127 MET A O 1
ATOM 1006 N N . ASN A 1 128 ? -18.912 1.548 5.975 1.00 83.06 128 ASN A N 1
ATOM 1007 C CA . ASN A 1 128 ? -19.567 1.089 7.206 1.00 83.06 128 ASN A CA 1
ATOM 1008 C C . ASN A 1 128 ? -18.591 0.245 8.059 1.00 83.06 128 ASN A C 1
ATOM 1010 O O . ASN A 1 128 ? -17.536 -0.178 7.586 1.00 83.06 128 ASN A O 1
ATOM 1014 N N . LEU A 1 129 ? -18.924 -0.002 9.333 1.00 76.25 129 LEU A N 1
ATOM 1015 C CA . LEU A 1 129 ? -18.022 -0.738 10.228 1.00 76.25 129 LEU A CA 1
ATOM 1016 C C . LEU A 1 129 ? -17.776 -2.187 9.772 1.00 76.25 129 LEU A C 1
ATOM 1018 O O . LEU A 1 129 ? -16.661 -2.676 9.925 1.00 76.25 129 LEU A O 1
ATOM 1022 N N . ALA A 1 130 ? -18.783 -2.860 9.209 1.00 78.81 130 ALA A N 1
ATOM 1023 C CA . ALA A 1 130 ? -18.648 -4.244 8.756 1.00 78.81 130 ALA A CA 1
ATOM 1024 C C . ALA A 1 130 ? -17.616 -4.364 7.624 1.00 78.81 130 ALA A C 1
ATOM 1026 O O . ALA A 1 130 ? -16.779 -5.267 7.639 1.00 78.81 130 ALA A O 1
ATOM 1027 N N . ASP A 1 131 ? -17.613 -3.410 6.693 1.00 81.44 131 ASP A N 1
ATOM 1028 C CA . ASP A 1 131 ? -16.648 -3.377 5.600 1.00 81.44 131 ASP A CA 1
ATOM 1029 C C . ASP A 1 131 ? -15.240 -3.017 6.096 1.00 81.44 131 ASP A C 1
ATOM 1031 O O . ASP A 1 131 ? -14.260 -3.625 5.663 1.00 81.44 131 ASP A O 1
ATOM 1035 N N . VAL A 1 132 ? -15.127 -2.083 7.051 1.00 79.94 132 VAL A N 1
ATOM 1036 C CA . VAL A 1 132 ? -13.848 -1.773 7.721 1.00 79.94 132 VAL A CA 1
ATOM 1037 C C . VAL A 1 132 ? -13.298 -3.013 8.428 1.00 79.94 132 VAL A C 1
ATOM 1039 O O . VAL A 1 132 ? -12.107 -3.301 8.342 1.00 79.94 132 VAL A O 1
ATOM 1042 N N . GLN A 1 133 ? -14.160 -3.783 9.090 1.00 73.94 133 GLN A N 1
ATOM 1043 C CA . GLN A 1 133 ? -13.771 -5.008 9.777 1.00 73.94 133 GLN A CA 1
ATOM 1044 C C . GLN A 1 133 ? -13.307 -6.089 8.793 1.00 73.94 133 GLN A C 1
ATOM 1046 O O . GLN A 1 133 ? -12.243 -6.670 8.986 1.00 73.94 133 GLN A O 1
ATOM 1051 N N . SER A 1 134 ? -14.044 -6.298 7.698 1.00 79.81 134 SER A N 1
ATOM 1052 C CA . SER A 1 134 ? -13.650 -7.203 6.607 1.00 79.81 134 SER A CA 1
ATOM 1053 C C . SER A 1 134 ? -12.310 -6.808 5.973 1.00 79.81 134 SER A C 1
ATOM 1055 O O . SER A 1 134 ? -11.485 -7.660 5.632 1.00 79.81 134 SER A O 1
ATOM 1057 N N . PHE A 1 135 ? -12.052 -5.507 5.823 1.00 82.12 135 PHE A N 1
ATOM 1058 C CA . PHE A 1 135 ? -10.761 -5.011 5.359 1.00 82.12 135 PHE A CA 1
ATOM 1059 C C . PHE A 1 135 ? -9.629 -5.342 6.339 1.00 82.12 135 PHE A C 1
ATOM 1061 O O . PHE A 1 135 ? -8.608 -5.889 5.921 1.00 82.12 135 PHE A O 1
ATOM 1068 N N . ILE A 1 136 ? -9.814 -5.050 7.628 1.00 76.31 136 ILE A N 1
ATOM 1069 C CA . ILE A 1 136 ? -8.777 -5.280 8.636 1.00 76.31 136 ILE A CA 1
ATOM 1070 C C . ILE A 1 136 ? -8.462 -6.770 8.752 1.00 76.31 136 ILE A C 1
ATOM 1072 O O . ILE A 1 136 ? -7.289 -7.129 8.761 1.00 76.31 136 ILE A O 1
ATOM 1076 N N . ASP A 1 137 ? -9.470 -7.642 8.721 1.00 75.00 137 ASP A N 1
ATOM 1077 C CA . ASP A 1 137 ? -9.270 -9.095 8.738 1.00 75.00 137 ASP A CA 1
ATOM 1078 C C . ASP A 1 137 ? -8.353 -9.567 7.611 1.00 75.00 137 ASP A C 1
ATOM 1080 O O . ASP A 1 137 ? -7.449 -10.377 7.828 1.00 75.00 137 ASP A O 1
ATOM 1084 N N . ARG A 1 138 ? -8.547 -9.018 6.411 1.00 75.94 138 ARG A N 1
ATOM 1085 C CA . ARG A 1 138 ? -7.719 -9.344 5.249 1.00 75.94 138 ARG A CA 1
ATOM 1086 C C . ARG A 1 138 ? -6.311 -8.785 5.386 1.00 75.94 138 ARG A C 1
ATOM 1088 O O . ARG A 1 138 ? -5.368 -9.557 5.249 1.00 75.94 138 ARG A O 1
ATOM 1095 N N . ALA A 1 139 ? -6.165 -7.507 5.742 1.00 74.81 139 ALA A N 1
ATOM 1096 C CA . ALA A 1 139 ? -4.860 -6.877 5.960 1.00 74.81 139 ALA A CA 1
ATOM 1097 C C . ALA A 1 139 ? -4.031 -7.619 7.027 1.00 74.81 139 ALA A C 1
ATOM 1099 O O . ALA A 1 139 ? -2.832 -7.865 6.859 1.00 74.81 139 ALA A O 1
ATOM 1100 N N . CYS A 1 140 ? -4.689 -8.047 8.101 1.00 70.56 140 CYS A N 1
ATOM 1101 C CA . CYS A 1 140 ? -4.126 -8.866 9.162 1.00 70.56 140 CYS A CA 1
ATOM 1102 C C . CYS A 1 140 ? -3.708 -10.266 8.685 1.00 70.56 140 CYS A C 1
ATOM 1104 O O . CYS A 1 140 ? -2.614 -10.719 9.030 1.00 70.56 140 CYS A O 1
ATOM 1106 N N . ALA A 1 141 ? -4.540 -10.945 7.886 1.00 69.69 141 ALA A N 1
ATOM 1107 C CA . ALA A 1 141 ? -4.255 -12.282 7.357 1.00 69.69 141 ALA A CA 1
ATOM 1108 C C . ALA A 1 141 ? -3.030 -12.306 6.432 1.00 69.69 141 ALA A C 1
ATOM 1110 O O . ALA A 1 141 ? -2.255 -13.259 6.440 1.00 69.69 141 ALA A O 1
ATOM 1111 N N . THR A 1 142 ? -2.812 -11.232 5.680 1.00 66.06 142 THR A N 1
ATOM 1112 C CA . THR A 1 142 ? -1.654 -11.069 4.791 1.00 66.06 142 THR A CA 1
ATOM 1113 C C . THR A 1 142 ? -0.344 -10.719 5.513 1.00 66.06 142 THR A C 1
ATOM 1115 O O . THR A 1 142 ? 0.648 -10.438 4.847 1.00 66.06 142 THR A O 1
ATOM 1118 N N . ALA A 1 143 ? -0.315 -10.729 6.859 1.00 57.69 143 ALA A N 1
ATOM 1119 C CA . ALA A 1 143 ? 0.841 -10.345 7.692 1.00 57.69 143 ALA A CA 1
ATOM 1120 C C . ALA A 1 143 ? 1.418 -8.956 7.345 1.00 57.69 143 ALA A C 1
ATOM 1122 O O . ALA A 1 143 ? 2.582 -8.652 7.591 1.00 57.69 143 ALA A O 1
ATOM 1123 N N . LEU A 1 144 ? 0.565 -8.114 6.769 1.00 54.19 144 LEU A N 1
ATOM 1124 C CA . LEU A 1 144 ? 0.916 -6.949 5.961 1.00 54.19 144 LEU A CA 1
ATOM 1125 C C . LEU A 1 144 ? 1.377 -5.768 6.798 1.00 54.19 144 LEU A C 1
ATOM 1127 O O . LEU A 1 144 ? 2.059 -4.867 6.320 1.00 54.19 144 LEU A O 1
ATOM 1131 N N . ILE A 1 145 ? 0.984 -5.757 8.068 1.00 56.75 145 ILE A N 1
ATOM 1132 C CA . ILE A 1 145 ? 1.084 -4.556 8.868 1.00 56.75 145 ILE A CA 1
ATOM 1133 C C . ILE A 1 145 ? 2.358 -4.484 9.706 1.00 56.75 145 ILE A C 1
ATOM 1135 O O . ILE A 1 145 ? 2.333 -4.173 10.890 1.00 56.75 145 ILE A O 1
ATOM 1139 N N . ASN A 1 146 ? 3.516 -4.679 9.081 1.00 56.03 146 ASN A N 1
ATOM 1140 C CA . ASN A 1 146 ? 4.788 -4.356 9.740 1.00 56.03 146 ASN A CA 1
ATOM 1141 C C . ASN A 1 146 ? 4.894 -2.856 10.107 1.00 56.03 146 ASN A C 1
ATOM 1143 O O . ASN A 1 146 ? 5.731 -2.472 10.923 1.00 56.03 146 ASN A O 1
ATOM 1147 N N . SER A 1 147 ? 4.032 -2.005 9.534 1.00 65.88 147 SER A N 1
ATOM 1148 C CA . SER A 1 147 ? 3.918 -0.589 9.878 1.00 65.88 147 SER A CA 1
ATOM 1149 C C . SER A 1 147 ? 2.933 -0.356 11.027 1.00 65.88 147 SER A C 1
ATOM 1151 O O . SER A 1 147 ? 1.728 -0.214 10.816 1.00 65.88 147 SER A O 1
ATOM 1153 N N . GLU A 1 148 ? 3.458 -0.229 12.247 1.00 71.25 148 GLU A N 1
ATOM 1154 C CA . GLU A 1 148 ? 2.699 0.208 13.432 1.00 71.25 148 GLU A CA 1
ATOM 1155 C C . GLU A 1 148 ? 1.870 1.475 13.161 1.00 71.25 148 GLU A C 1
ATOM 1157 O O . GLU A 1 148 ? 0.702 1.545 13.540 1.00 71.25 148 GLU A O 1
ATOM 1162 N N . ALA A 1 149 ? 2.436 2.447 12.438 1.00 69.56 149 ALA A N 1
ATOM 1163 C CA . ALA A 1 149 ? 1.767 3.705 12.113 1.00 69.56 149 ALA A CA 1
ATOM 1164 C C . ALA A 1 149 ? 0.499 3.506 11.263 1.00 69.56 149 ALA A C 1
ATOM 1166 O O . ALA A 1 149 ? -0.506 4.180 11.492 1.00 69.56 149 ALA A O 1
ATOM 1167 N N . ALA A 1 150 ? 0.520 2.559 10.319 1.00 69.00 150 ALA A N 1
ATOM 1168 C CA . ALA A 1 150 ? -0.651 2.242 9.505 1.00 69.00 150 ALA A CA 1
ATOM 1169 C C . ALA A 1 150 ? -1.764 1.605 10.354 1.00 69.00 150 ALA A C 1
ATOM 1171 O O . ALA A 1 150 ? -2.918 2.016 10.238 1.00 69.00 150 ALA A O 1
ATOM 1172 N N . ILE A 1 151 ? -1.426 0.679 11.268 1.00 72.00 151 ILE A N 1
ATOM 1173 C CA . ILE A 1 151 ? -2.407 0.085 12.204 1.00 72.00 151 ILE A CA 1
ATOM 1174 C C . ILE A 1 151 ? -3.041 1.166 13.060 1.00 72.00 151 ILE A C 1
ATOM 1176 O O . ILE A 1 151 ? -4.260 1.213 13.197 1.00 72.00 151 ILE A O 1
ATOM 1180 N N . VAL A 1 152 ? -2.210 2.022 13.653 1.00 75.56 152 VAL A N 1
ATOM 1181 C CA . VAL A 1 152 ? -2.662 3.092 14.541 1.00 75.56 152 VAL A CA 1
ATOM 1182 C C . VAL A 1 152 ? -3.630 4.016 13.800 1.00 75.56 152 VAL A C 1
ATOM 1184 O O . VAL A 1 152 ? -4.716 4.279 14.309 1.00 75.56 152 VAL A O 1
ATOM 1187 N N . SER A 1 153 ? -3.305 4.409 12.565 1.00 76.69 153 SER A N 1
ATOM 1188 C CA . SER A 1 153 ? -4.184 5.236 11.730 1.00 76.69 153 SER A CA 1
ATOM 1189 C C . SER A 1 153 ? -5.526 4.555 11.420 1.00 76.69 153 SER A C 1
ATOM 1191 O O . SER A 1 153 ? -6.581 5.184 11.523 1.00 76.69 153 SER A O 1
ATOM 1193 N N . MET A 1 154 ? -5.519 3.255 11.107 1.00 75.12 154 MET A N 1
ATOM 1194 C CA . MET A 1 154 ? -6.751 2.485 10.888 1.00 75.12 154 MET A CA 1
ATOM 1195 C C . MET A 1 154 ? -7.587 2.365 12.171 1.00 75.12 154 MET A C 1
ATOM 1197 O O . MET A 1 154 ? -8.809 2.519 12.134 1.00 75.12 154 MET A O 1
ATOM 1201 N N . LEU A 1 155 ? -6.943 2.137 13.320 1.00 77.25 155 LEU A N 1
ATOM 1202 C CA . LEU A 1 155 ? -7.606 2.088 14.624 1.00 77.25 155 LEU A CA 1
ATOM 1203 C C . LEU A 1 155 ? -8.226 3.435 15.002 1.00 77.25 155 LEU A C 1
ATOM 1205 O O . LEU A 1 155 ? -9.306 3.446 15.589 1.00 77.25 155 LEU A O 1
ATOM 1209 N N . ASP A 1 156 ? -7.614 4.556 14.623 1.00 80.94 156 ASP A N 1
ATOM 1210 C CA . ASP A 1 156 ? -8.194 5.886 14.826 1.00 80.94 156 ASP A CA 1
ATOM 1211 C C . ASP A 1 156 ? -9.475 6.090 13.999 1.00 80.94 156 ASP A C 1
ATOM 1213 O O . ASP A 1 156 ? -10.435 6.700 14.481 1.00 80.94 156 ASP A O 1
ATOM 1217 N N . VAL A 1 157 ? -9.555 5.522 12.789 1.00 80.75 157 VAL A N 1
ATOM 1218 C CA . VAL A 1 157 ? -10.802 5.519 12.000 1.00 80.75 157 VAL A CA 1
ATOM 1219 C C . VAL A 1 157 ? -11.877 4.691 12.693 1.00 80.75 157 VAL A C 1
ATOM 1221 O O . VAL A 1 157 ? -13.012 5.156 12.837 1.00 80.75 157 VAL A O 1
ATOM 1224 N N . VAL A 1 158 ? -11.529 3.491 13.170 1.00 77.62 158 VAL A N 1
ATOM 1225 C CA . VAL A 1 158 ? -12.456 2.652 13.944 1.00 77.62 158 VAL A CA 1
ATOM 1226 C C . VAL A 1 158 ? -12.920 3.399 15.192 1.00 77.62 158 VAL A C 1
ATOM 1228 O O . VAL A 1 158 ? -14.117 3.444 15.456 1.00 77.62 158 VAL A O 1
ATOM 1231 N N . LYS A 1 159 ? -12.010 4.065 15.910 1.00 80.06 159 LYS A N 1
ATOM 1232 C CA . LYS A 1 159 ? -12.324 4.887 17.082 1.00 80.06 159 LYS A CA 1
ATOM 1233 C C . LYS A 1 159 ? -13.360 5.965 16.753 1.00 80.06 159 LYS A C 1
ATOM 1235 O O . LYS A 1 159 ? -14.374 6.062 17.441 1.00 80.06 159 LYS A O 1
ATOM 1240 N N . GLY A 1 160 ? -13.144 6.734 15.684 1.00 80.25 160 GLY A N 1
ATOM 1241 C CA . GLY A 1 160 ? -14.079 7.775 15.244 1.00 80.25 160 GLY A CA 1
ATOM 1242 C C . GLY A 1 160 ? -15.455 7.222 14.855 1.00 80.25 160 GLY A C 1
ATOM 1243 O O . GLY A 1 160 ? -16.487 7.815 15.177 1.00 80.25 160 GLY A O 1
ATOM 1244 N N . LYS A 1 161 ? -15.496 6.043 14.224 1.00 77.75 161 LYS A N 1
ATOM 1245 C CA . LYS A 1 161 ? -16.756 5.357 13.904 1.00 77.75 161 LYS A CA 1
ATOM 1246 C C . LYS A 1 161 ? -17.475 4.874 15.152 1.00 77.75 161 LYS A C 1
ATOM 1248 O O . LYS A 1 161 ? -18.668 5.103 15.296 1.00 77.75 161 LYS A O 1
ATOM 1253 N N . VAL A 1 162 ? -16.755 4.256 16.078 1.00 77.19 162 VAL A N 1
ATOM 1254 C CA . VAL A 1 162 ? -17.291 3.735 17.341 1.00 77.19 162 VAL A CA 1
ATOM 1255 C C . VAL A 1 162 ? -17.861 4.854 18.222 1.00 77.19 162 VAL A C 1
ATOM 1257 O O . VAL A 1 162 ? -18.873 4.632 18.886 1.00 77.19 162 VAL A O 1
ATOM 1260 N N . ALA A 1 163 ? -17.270 6.053 18.176 1.00 76.12 163 ALA A N 1
ATOM 1261 C CA . ALA A 1 163 ? -17.775 7.247 18.857 1.00 76.12 163 ALA A CA 1
ATOM 1262 C C . ALA A 1 163 ? -19.068 7.809 18.237 1.00 76.12 163 ALA A C 1
ATOM 1264 O O . ALA A 1 163 ? -19.906 8.355 18.945 1.00 76.12 163 ALA A O 1
ATOM 1265 N N . SER A 1 164 ? -19.232 7.687 16.916 1.00 70.81 164 SER A N 1
ATOM 1266 C CA . SER A 1 164 ? -20.333 8.307 16.163 1.00 70.81 164 SER A CA 1
ATOM 1267 C C . SER A 1 164 ? -21.543 7.395 15.926 1.00 70.81 164 SER A C 1
ATOM 1269 O O . SER A 1 164 ? -22.538 7.854 15.370 1.00 70.81 164 SER A O 1
ATOM 1271 N N . SER A 1 165 ? -21.488 6.118 16.322 1.00 64.56 165 SER A N 1
ATOM 1272 C CA . SER A 1 165 ? -22.478 5.109 15.914 1.00 64.56 165 SER A CA 1
ATOM 1273 C C . SER A 1 165 ? -23.039 4.248 17.056 1.00 64.56 165 SER A C 1
ATOM 1275 O O . SER A 1 165 ? -22.358 3.947 18.041 1.00 64.56 165 SER A O 1
ATOM 1277 N N . GLU A 1 166 ? -24.262 3.734 16.852 1.00 62.31 166 GLU A N 1
ATOM 1278 C CA . GLU A 1 166 ? -24.896 2.624 17.600 1.00 62.31 166 GLU A CA 1
ATOM 1279 C C . GLU A 1 166 ? -24.191 1.264 17.376 1.00 62.31 166 GLU A C 1
ATOM 1281 O O . GLU A 1 166 ? -24.808 0.200 17.398 1.00 62.31 166 GLU A O 1
ATOM 1286 N N . VAL A 1 167 ? -22.882 1.256 17.123 1.00 67.12 167 VAL A N 1
ATOM 1287 C CA . VAL A 1 167 ? -22.118 0.010 16.994 1.00 67.12 167 VAL A CA 1
ATOM 1288 C C . VAL A 1 167 ? -22.267 -0.796 18.277 1.00 67.12 167 VAL A C 1
ATOM 1290 O O . VAL A 1 167 ? -22.092 -0.258 19.368 1.00 67.12 167 VAL A O 1
ATOM 1293 N N . LYS A 1 168 ? -22.599 -2.081 18.195 1.00 69.62 168 LYS A N 1
ATOM 1294 C CA . LYS A 1 168 ? -22.728 -2.886 19.411 1.00 69.62 168 LYS A CA 1
ATOM 1295 C C . LYS A 1 168 ? -21.338 -3.187 19.951 1.00 69.62 168 LYS A C 1
ATOM 1297 O O . LYS A 1 168 ? -20.391 -3.383 19.191 1.00 69.62 168 LYS A O 1
ATOM 1302 N N . LEU A 1 169 ? -21.200 -3.265 21.272 1.00 65.62 169 LEU A N 1
ATOM 1303 C CA . LEU A 1 169 ? -19.911 -3.587 21.888 1.00 65.62 169 LEU A CA 1
ATOM 1304 C C . LEU A 1 169 ? -19.362 -4.940 21.401 1.00 65.62 169 LEU A C 1
ATOM 1306 O O . LEU A 1 169 ? -18.153 -5.112 21.292 1.00 65.62 169 LEU A O 1
ATOM 1310 N N . ILE A 1 170 ? -20.245 -5.878 21.041 1.00 66.94 170 ILE A N 1
ATOM 1311 C CA . ILE A 1 170 ? -19.863 -7.182 20.488 1.00 66.94 170 ILE A CA 1
ATOM 1312 C C . ILE A 1 170 ? -19.110 -7.076 19.151 1.00 66.94 170 ILE A C 1
ATOM 1314 O O . ILE A 1 170 ? -18.205 -7.871 18.890 1.00 66.94 170 ILE A O 1
ATOM 1318 N N . ASP A 1 171 ? -19.412 -6.063 18.338 1.00 69.25 171 ASP A N 1
ATOM 1319 C CA . ASP A 1 171 ? -18.730 -5.832 17.064 1.00 69.25 171 ASP A CA 1
ATOM 1320 C C . ASP A 1 171 ? -17.312 -5.304 17.323 1.00 69.25 171 ASP A C 1
ATOM 1322 O O . ASP A 1 171 ? -16.348 -5.796 16.736 1.00 69.25 171 ASP A O 1
ATOM 1326 N N . VAL A 1 172 ? -17.165 -4.404 18.305 1.00 68.12 172 VAL A N 1
ATOM 1327 C CA . VAL A 1 172 ? -15.861 -3.910 18.785 1.00 68.12 172 VAL A CA 1
ATOM 1328 C C . VAL A 1 172 ? -15.035 -5.037 19.410 1.00 68.12 172 VAL A C 1
ATOM 1330 O O . VAL A 1 172 ? -13.842 -5.139 19.142 1.00 68.12 172 VAL A O 1
ATOM 1333 N N . GLN A 1 173 ? -15.659 -5.922 20.191 1.00 68.88 173 GLN A N 1
ATOM 1334 C CA . GLN A 1 173 ? -14.991 -7.076 20.795 1.00 68.88 173 GLN A CA 1
ATOM 1335 C C . GLN A 1 173 ? -14.479 -8.040 19.724 1.00 68.88 173 GLN A C 1
ATOM 1337 O O . GLN A 1 173 ? -13.310 -8.413 19.737 1.00 68.88 173 GLN A O 1
ATOM 1342 N N . SER A 1 174 ? -15.328 -8.407 18.761 1.00 72.50 174 SER A N 1
ATOM 1343 C CA . SER A 1 174 ? -14.928 -9.314 17.682 1.00 72.50 174 SER A CA 1
ATOM 1344 C C . SER A 1 174 ? -13.846 -8.709 16.785 1.00 72.50 174 SER A C 1
ATOM 1346 O O . SER A 1 174 ? -13.012 -9.441 16.259 1.00 72.50 174 SER A O 1
ATOM 1348 N N . PHE A 1 175 ? -13.838 -7.387 16.611 1.00 69.00 175 PHE A N 1
ATOM 1349 C CA . PHE A 1 175 ? -12.780 -6.653 15.922 1.00 69.00 175 PHE A CA 1
ATOM 1350 C C . PHE A 1 175 ? -11.449 -6.759 16.675 1.00 69.00 175 PHE A C 1
ATOM 1352 O O . PHE A 1 175 ? -10.412 -7.125 16.123 1.00 69.00 175 PHE A O 1
ATOM 1359 N N . ILE A 1 176 ? -11.504 -6.497 17.971 1.00 69.31 176 ILE A N 1
ATOM 1360 C CA . ILE A 1 176 ? -10.359 -6.521 18.860 1.00 69.31 176 ILE A CA 1
ATOM 1361 C C . ILE A 1 176 ? -9.767 -7.927 19.010 1.00 69.31 176 ILE A C 1
ATOM 1363 O O . ILE A 1 176 ? -8.550 -8.078 18.939 1.00 69.31 176 ILE A O 1
ATOM 1367 N N . ASP A 1 177 ? -10.593 -8.959 19.186 1.00 71.62 177 ASP A N 1
ATOM 1368 C CA . ASP A 1 177 ? -10.122 -10.338 19.331 1.00 71.62 177 ASP A CA 1
ATOM 1369 C C . ASP A 1 177 ? -9.366 -10.797 18.081 1.00 71.62 177 ASP A C 1
ATOM 1371 O O . ASP A 1 177 ? -8.319 -11.437 18.194 1.00 71.62 177 ASP A O 1
ATOM 1375 N N . ARG A 1 178 ? -9.826 -10.390 16.892 1.00 69.06 178 ARG A N 1
ATOM 1376 C CA . ARG A 1 178 ? -9.136 -10.659 15.624 1.00 69.06 178 ARG A CA 1
ATOM 1377 C C . ARG A 1 178 ? -7.790 -9.947 15.555 1.00 69.06 178 ARG A C 1
ATOM 1379 O O . ARG A 1 178 ? -6.778 -10.606 15.320 1.00 69.06 178 ARG A O 1
ATOM 1386 N N . MET A 1 179 ? -7.732 -8.660 15.895 1.00 65.75 179 MET A N 1
ATOM 1387 C CA . MET A 1 179 ? -6.459 -7.941 16.040 1.00 65.75 179 MET A CA 1
ATOM 1388 C C . MET A 1 179 ? -5.531 -8.638 17.052 1.00 65.75 179 MET A C 1
ATOM 1390 O O . MET A 1 179 ? -4.338 -8.797 16.795 1.00 65.75 179 MET A O 1
ATOM 1394 N N . CYS A 1 180 ? -6.076 -9.163 18.155 1.00 65.50 180 CYS A N 1
ATOM 1395 C CA . CYS A 1 180 ? -5.326 -9.887 19.181 1.00 65.50 180 CYS A CA 1
ATOM 1396 C C . CYS A 1 180 ? -4.814 -11.281 18.768 1.00 65.50 180 CYS A C 1
ATOM 1398 O O . CYS A 1 180 ? -3.953 -11.856 19.445 1.00 65.50 180 CYS A O 1
ATOM 1400 N N . THR A 1 181 ? -5.349 -11.856 17.692 1.00 67.31 181 THR A N 1
ATOM 1401 C CA . THR A 1 181 ? -4.832 -13.104 17.106 1.00 67.31 181 THR A CA 1
ATOM 1402 C C . THR A 1 181 ? -3.683 -12.877 16.130 1.00 67.31 181 THR A C 1
ATOM 1404 O O . THR A 1 181 ? -3.005 -13.830 15.753 1.00 67.31 181 THR A O 1
ATOM 1407 N N . THR A 1 182 ? -3.419 -11.625 15.761 1.00 62.25 182 THR A N 1
ATOM 1408 C CA . THR A 1 182 ? -2.359 -11.268 14.816 1.00 62.25 182 THR A CA 1
ATOM 1409 C C . THR A 1 182 ? -1.058 -10.951 15.554 1.00 62.25 182 THR A C 1
ATOM 1411 O O . THR A 1 182 ? -1.065 -10.593 16.731 1.00 62.25 182 THR A O 1
ATOM 1414 N N . ALA A 1 183 ? 0.090 -11.083 14.885 1.00 54.03 183 ALA A N 1
ATOM 1415 C CA . ALA A 1 183 ? 1.415 -10.916 15.500 1.00 54.03 183 ALA A CA 1
ATOM 1416 C C . ALA A 1 183 ? 1.690 -9.502 16.081 1.00 54.03 183 ALA A C 1
ATOM 1418 O O . ALA A 1 183 ? 2.681 -9.307 16.788 1.00 54.03 183 ALA A O 1
ATOM 1419 N N . PHE A 1 184 ? 0.808 -8.528 15.824 1.00 58.09 184 PHE A N 1
ATOM 1420 C CA . PHE A 1 184 ? 0.964 -7.104 16.155 1.00 58.09 184 PHE A CA 1
ATOM 1421 C C . PHE A 1 184 ? 0.692 -6.735 17.609 1.00 58.09 184 PHE A C 1
ATOM 1423 O O . PHE A 1 184 ? 1.013 -5.630 18.037 1.00 58.09 184 PHE A O 1
ATOM 1430 N N . VAL A 1 185 ? 0.164 -7.671 18.394 1.00 56.41 185 VAL A N 1
ATOM 1431 C CA . VAL A 1 185 ? -0.144 -7.476 19.818 1.00 56.41 185 VAL A CA 1
ATOM 1432 C C . VAL A 1 185 ? 1.092 -7.055 20.621 1.00 56.41 185 VAL A C 1
ATOM 1434 O O . VAL A 1 185 ? 0.970 -6.378 21.630 1.00 56.41 185 VAL A O 1
ATOM 1437 N N . ASN A 1 186 ? 2.300 -7.352 20.140 1.00 61.03 186 ASN A N 1
ATOM 1438 C CA . ASN A 1 186 ? 3.537 -6.944 20.802 1.00 61.03 186 ASN A CA 1
ATOM 1439 C C . ASN A 1 186 ? 3.890 -5.449 20.662 1.00 61.03 186 ASN A C 1
ATOM 1441 O O . ASN A 1 186 ? 4.795 -4.998 21.365 1.00 61.03 186 ASN A O 1
ATOM 1445 N N . SER A 1 187 ? 3.224 -4.686 19.785 1.00 70.75 187 SER A N 1
ATOM 1446 C CA . SER A 1 187 ? 3.470 -3.246 19.634 1.00 70.75 187 SER A CA 1
ATOM 1447 C C . SER A 1 187 ? 2.678 -2.438 20.666 1.00 70.75 187 SER A C 1
ATOM 1449 O O . SER A 1 187 ? 1.450 -2.509 20.742 1.00 70.75 187 SER A O 1
ATOM 1451 N N . GLU A 1 188 ? 3.388 -1.625 21.451 1.00 73.75 188 GLU A N 1
ATOM 1452 C CA . GLU A 1 188 ? 2.785 -0.763 22.470 1.00 73.75 188 GLU A CA 1
ATOM 1453 C C . GLU A 1 188 ? 1.816 0.264 21.863 1.00 73.75 188 GLU A C 1
ATOM 1455 O O . GLU A 1 188 ? 0.746 0.495 22.432 1.00 73.75 188 GLU A O 1
ATOM 1460 N N . GLY A 1 189 ? 2.143 0.856 20.706 1.00 73.31 189 GLY A N 1
ATOM 1461 C CA . GLY A 1 189 ? 1.277 1.833 20.044 1.00 73.31 189 GLY A CA 1
ATOM 1462 C C . GLY A 1 189 ? -0.024 1.217 19.543 1.00 73.31 189 GLY A C 1
ATOM 1463 O O . GLY A 1 189 ? -1.093 1.776 19.786 1.00 73.31 189 GLY A O 1
ATOM 1464 N N . VAL A 1 190 ? 0.038 0.018 18.954 1.00 70.12 190 VAL A N 1
ATOM 1465 C CA . VAL A 1 190 ? -1.158 -0.728 18.524 1.00 70.12 190 VAL A CA 1
ATOM 1466 C C . VAL A 1 190 ? -2.076 -1.002 19.709 1.00 70.12 190 VAL A C 1
ATOM 1468 O O . VAL A 1 190 ? -3.268 -0.701 19.654 1.00 70.12 190 VAL A O 1
ATOM 1471 N N . VAL A 1 191 ? -1.521 -1.520 20.808 1.00 71.56 191 VAL A N 1
ATOM 1472 C CA . VAL A 1 191 ? -2.300 -1.830 22.012 1.00 71.56 191 VAL A CA 1
ATOM 1473 C C . VAL A 1 191 ? -2.933 -0.562 22.582 1.00 71.56 191 VAL A C 1
ATOM 1475 O O . VAL A 1 191 ? -4.130 -0.559 22.867 1.00 71.56 191 VAL A O 1
ATOM 1478 N N . ARG A 1 192 ? -2.181 0.543 22.685 1.00 76.44 192 ARG A N 1
ATOM 1479 C CA . ARG A 1 192 ? -2.713 1.841 23.136 1.00 76.44 192 ARG A CA 1
ATOM 1480 C C . ARG A 1 192 ? -3.868 2.335 22.264 1.00 76.44 192 ARG A C 1
ATOM 1482 O O . ARG A 1 192 ? -4.870 2.792 22.814 1.00 76.44 192 ARG A O 1
ATOM 1489 N N . SER A 1 193 ? -3.772 2.220 20.943 1.00 77.25 193 SER A N 1
ATOM 1490 C CA . SER A 1 193 ? -4.858 2.619 20.042 1.00 77.25 193 SER A CA 1
ATOM 1491 C C . SER A 1 193 ? -6.076 1.698 20.153 1.00 77.25 193 SER A C 1
ATOM 1493 O O . SER A 1 193 ? -7.200 2.191 20.214 1.00 77.25 193 SER A O 1
ATOM 1495 N N . MET A 1 194 ? -5.887 0.380 20.287 1.00 72.62 194 MET A N 1
ATOM 1496 C CA . MET A 1 194 ? -6.994 -0.559 20.533 1.00 72.62 194 MET A CA 1
ATOM 1497 C C . MET A 1 194 ? -7.728 -0.225 21.836 1.00 72.62 194 MET A C 1
ATOM 1499 O O . MET A 1 194 ? -8.956 -0.197 21.885 1.00 72.62 194 MET A O 1
ATOM 1503 N N . LEU A 1 195 ? -6.979 0.091 22.890 1.00 74.19 195 LEU A N 1
ATOM 1504 C CA . LEU A 1 195 ? -7.534 0.528 24.167 1.00 74.19 195 LEU A CA 1
ATOM 1505 C C . LEU A 1 195 ? -8.301 1.843 24.041 1.00 74.19 195 LEU A C 1
ATOM 1507 O O . LEU A 1 195 ? -9.360 1.991 24.646 1.00 74.19 195 LEU A O 1
ATOM 1511 N N . ALA A 1 196 ? -7.793 2.786 23.246 1.00 78.88 196 ALA A N 1
ATOM 1512 C CA . ALA A 1 196 ? -8.476 4.046 22.990 1.00 78.88 196 ALA A CA 1
ATOM 1513 C C . ALA A 1 196 ? -9.834 3.829 22.306 1.00 78.88 196 ALA A C 1
ATOM 1515 O O . ALA A 1 196 ? -10.786 4.515 22.665 1.00 78.88 196 ALA A O 1
ATOM 1516 N N . VAL A 1 197 ? -9.952 2.857 21.390 1.00 77.50 197 VAL A N 1
ATOM 1517 C CA . VAL A 1 197 ? -11.238 2.461 20.780 1.00 77.50 197 VAL A CA 1
ATOM 1518 C C . VAL A 1 197 ? -12.221 1.962 21.845 1.00 77.50 197 VAL A C 1
ATOM 1520 O O . VAL A 1 197 ? -13.375 2.390 21.864 1.00 77.50 197 VAL A O 1
ATOM 1523 N N . VAL A 1 198 ? -11.770 1.093 22.760 1.00 74.31 198 VAL A N 1
ATOM 1524 C CA . VAL A 1 198 ? -12.615 0.561 23.846 1.00 74.31 198 VAL A CA 1
ATOM 1525 C C . VAL A 1 198 ? -13.069 1.671 24.785 1.00 74.31 198 VAL A C 1
ATOM 1527 O O . VAL A 1 198 ? -14.257 1.767 25.076 1.00 74.31 198 VAL A O 1
ATOM 1530 N N . ILE A 1 199 ? -12.144 2.520 25.240 1.00 74.19 199 ILE A N 1
ATOM 1531 C CA . ILE A 1 199 ? -12.444 3.638 26.145 1.00 74.19 199 ILE A CA 1
ATOM 1532 C C . ILE A 1 199 ? -13.480 4.568 25.518 1.00 74.19 199 ILE A C 1
ATOM 1534 O O . ILE A 1 199 ? -14.452 4.926 26.178 1.00 74.19 199 ILE A O 1
ATOM 1538 N N . GLU A 1 200 ? -13.303 4.920 24.245 1.00 78.25 200 GLU A N 1
ATOM 1539 C CA . GLU A 1 200 ? -14.242 5.782 23.530 1.00 78.25 200 GLU A CA 1
ATOM 1540 C C . GLU A 1 200 ? -15.639 5.141 23.491 1.00 78.25 200 GLU A C 1
ATOM 1542 O O . GLU A 1 200 ? -16.636 5.792 23.801 1.00 78.25 200 GLU A O 1
ATOM 1547 N N . LYS A 1 201 ? -15.726 3.828 23.232 1.00 73.88 201 LYS A N 1
ATOM 1548 C CA . LYS A 1 201 ? -17.009 3.114 23.267 1.00 73.88 201 LYS A CA 1
ATOM 1549 C C . LYS A 1 201 ? -17.662 3.140 24.646 1.00 73.88 201 LYS A C 1
ATOM 1551 O O . LYS A 1 201 ? -18.867 3.370 24.755 1.00 73.88 201 LYS A O 1
ATOM 1556 N N . VAL A 1 202 ? -16.866 2.925 25.693 1.00 71.75 202 VAL A N 1
ATOM 1557 C CA . VAL A 1 202 ? -17.331 2.945 27.086 1.00 71.75 202 VAL A CA 1
ATOM 1558 C C . VAL A 1 202 ? -17.954 4.292 27.436 1.00 71.75 202 VAL A C 1
ATOM 1560 O O . VAL A 1 202 ? -18.990 4.346 28.099 1.00 71.75 202 VAL A O 1
ATOM 1563 N N . GLN A 1 203 ? -17.317 5.370 26.984 1.00 72.88 203 GLN A N 1
ATOM 1564 C CA . GLN A 1 203 ? -17.723 6.735 27.289 1.00 72.88 203 GLN A CA 1
ATOM 1565 C C . GLN A 1 203 ? -19.024 7.132 26.585 1.00 72.88 203 GLN A C 1
ATOM 1567 O O . GLN A 1 203 ? -19.852 7.790 27.209 1.00 72.88 203 GLN A O 1
ATOM 1572 N N . HIS A 1 204 ? -19.234 6.707 25.334 1.00 73.81 204 HIS A N 1
ATOM 1573 C CA . HIS A 1 204 ? -20.397 7.141 24.545 1.00 73.81 204 HIS A CA 1
ATOM 1574 C C . HIS A 1 204 ? -21.626 6.238 24.657 1.00 73.81 204 HIS A C 1
ATOM 1576 O O . HIS A 1 204 ? -22.733 6.707 24.420 1.00 73.81 204 HIS A O 1
ATOM 1582 N N . SER A 1 205 ? -21.478 4.948 24.982 1.00 67.19 205 SER A N 1
ATOM 1583 C CA . SER A 1 205 ? -22.599 3.990 24.881 1.00 67.19 205 SER A CA 1
ATOM 1584 C C . SER A 1 205 ? -23.242 3.561 26.196 1.00 67.19 205 SER A C 1
ATOM 1586 O O . SER A 1 205 ? -24.222 2.832 26.140 1.00 67.19 205 SER A O 1
ATOM 1588 N N . GLY A 1 206 ? -22.752 4.020 27.354 1.00 63.91 206 GLY A N 1
ATOM 1589 C CA . GLY A 1 206 ? -23.324 3.641 28.651 1.00 63.91 206 GLY A CA 1
ATOM 1590 C C . GLY A 1 206 ? -23.242 2.129 28.880 1.00 63.91 206 GLY A C 1
ATOM 1591 O O . GLY A 1 206 ? -24.178 1.387 28.607 1.00 63.91 206 GLY A O 1
ATOM 1592 N N . ILE A 1 207 ? -22.097 1.656 29.365 1.00 63.66 207 ILE A N 1
ATOM 1593 C CA . ILE A 1 207 ? -21.833 0.217 29.489 1.00 63.66 207 ILE A CA 1
ATOM 1594 C C . ILE A 1 207 ? -22.726 -0.451 30.534 1.00 63.66 207 ILE A C 1
ATOM 1596 O O . ILE A 1 207 ? -22.759 -0.030 31.691 1.00 63.66 207 ILE A O 1
ATOM 1600 N N . GLN A 1 208 ? -23.364 -1.558 30.151 1.00 64.00 208 GLN A N 1
ATOM 1601 C CA . GLN A 1 208 ? -24.055 -2.435 31.098 1.00 64.00 208 GLN A CA 1
ATOM 1602 C C . GLN A 1 208 ? -23.061 -3.338 31.848 1.00 64.00 208 GLN A C 1
ATOM 1604 O O . GLN A 1 208 ? -22.024 -3.731 31.316 1.00 64.00 208 GLN A O 1
ATOM 1609 N N . GLY A 1 209 ? -23.371 -3.736 33.087 1.00 62.03 209 GLY A N 1
ATOM 1610 C CA . GLY A 1 209 ? -22.436 -4.476 33.953 1.00 62.03 209 GLY A CA 1
ATOM 1611 C C . GLY A 1 209 ? -21.793 -5.720 33.312 1.00 62.03 209 GLY A C 1
ATOM 1612 O O . GLY A 1 209 ? -20.611 -5.976 33.527 1.00 62.03 209 GLY A O 1
ATOM 1613 N N . LYS A 1 210 ? -22.523 -6.456 32.460 1.00 65.94 210 LYS A N 1
ATOM 1614 C CA . LYS A 1 210 ? -22.014 -7.650 31.748 1.00 65.94 210 LYS A CA 1
ATOM 1615 C C . LYS A 1 210 ? -20.950 -7.329 30.697 1.00 65.94 210 LYS A C 1
ATOM 1617 O O . LYS A 1 210 ? -19.976 -8.063 30.552 1.00 65.94 210 LYS A O 1
ATOM 1622 N N . GLU A 1 211 ? -21.121 -6.221 29.993 1.00 64.38 211 GLU A N 1
ATOM 1623 C CA . GLU A 1 211 ? -20.192 -5.734 28.977 1.00 64.38 211 GLU A CA 1
ATOM 1624 C C . GLU A 1 211 ? -18.853 -5.300 29.598 1.00 64.38 211 GLU A C 1
ATOM 1626 O O . GLU A 1 211 ? -17.782 -5.583 29.057 1.00 64.38 211 GLU A O 1
ATOM 1631 N N . LEU A 1 212 ? -18.902 -4.712 30.797 1.00 65.44 212 LEU A N 1
ATOM 1632 C CA . LEU A 1 212 ? -17.719 -4.310 31.557 1.00 65.44 212 LEU A CA 1
ATOM 1633 C C . LEU A 1 212 ? -16.842 -5.510 31.965 1.00 65.44 212 LEU A C 1
ATOM 1635 O O . LEU A 1 212 ? -15.614 -5.433 31.896 1.00 65.44 212 LEU A O 1
ATOM 1639 N N . VAL A 1 213 ? -17.453 -6.646 32.332 1.00 65.38 213 VAL A N 1
ATOM 1640 C CA . VAL A 1 213 ? -16.721 -7.895 32.649 1.00 65.38 213 VAL A CA 1
ATOM 1641 C C . VAL A 1 213 ? -15.928 -8.395 31.462 1.00 65.38 213 VAL A C 1
ATOM 1643 O O . VAL A 1 213 ? -14.783 -8.826 31.618 1.00 65.38 213 VAL A O 1
ATOM 1646 N N . HIS A 1 214 ? -16.553 -8.373 30.287 1.00 67.12 214 HIS A N 1
ATOM 1647 C CA . HIS A 1 214 ? -15.933 -8.846 29.061 1.00 67.12 214 HIS A CA 1
ATOM 1648 C C . HIS A 1 214 ? -14.728 -7.973 28.712 1.00 67.12 214 HIS A C 1
ATOM 1650 O O . HIS A 1 214 ? -13.646 -8.515 28.500 1.00 67.12 214 HIS A O 1
ATOM 1656 N N . ILE A 1 215 ? -14.867 -6.644 28.800 1.00 66.62 215 ILE A N 1
ATOM 1657 C CA . ILE A 1 215 ? -13.751 -5.708 28.607 1.00 66.62 215 ILE A CA 1
ATOM 1658 C C . ILE A 1 215 ? -12.608 -6.000 29.586 1.00 66.62 215 ILE A C 1
ATOM 1660 O O . ILE A 1 215 ? -11.455 -6.070 29.175 1.00 66.62 215 ILE A O 1
ATOM 1664 N N . ILE A 1 216 ? -12.892 -6.210 30.874 1.00 67.25 216 ILE A N 1
ATOM 1665 C CA . ILE A 1 216 ? -11.840 -6.464 31.876 1.00 67.25 216 ILE A CA 1
ATOM 1666 C C . ILE A 1 216 ? -11.140 -7.800 31.651 1.00 67.25 216 ILE A C 1
ATOM 1668 O O . ILE A 1 216 ? -9.919 -7.905 31.785 1.00 67.25 216 ILE A O 1
ATOM 1672 N N . THR A 1 217 ? -11.911 -8.833 31.324 1.00 69.12 217 THR A N 1
ATOM 1673 C CA . THR A 1 217 ? -11.373 -10.167 31.047 1.00 69.12 217 THR A CA 1
ATOM 1674 C C . THR A 1 217 ? -10.495 -10.124 29.800 1.00 69.12 217 THR A C 1
ATOM 1676 O O . THR A 1 217 ? -9.412 -10.709 29.786 1.00 69.12 217 THR A O 1
ATOM 1679 N N . TRP A 1 218 ? -10.906 -9.351 28.795 1.00 71.31 218 TRP A N 1
ATOM 1680 C CA . TRP A 1 218 ? -10.109 -9.079 27.612 1.00 71.31 218 TRP A CA 1
ATOM 1681 C C . TRP A 1 218 ? -8.828 -8.285 27.927 1.00 71.31 218 TRP A C 1
ATOM 1683 O O . TRP A 1 218 ? -7.749 -8.715 27.524 1.00 71.31 218 TRP A O 1
ATOM 1693 N N . LEU A 1 219 ? -8.901 -7.197 28.705 1.00 67.00 219 LEU A N 1
ATOM 1694 C CA . LEU A 1 219 ? -7.727 -6.409 29.119 1.00 67.00 219 LEU A CA 1
ATOM 1695 C C . LEU A 1 219 ? -6.666 -7.286 29.795 1.00 67.00 219 LEU A C 1
ATOM 1697 O O . LEU A 1 219 ? -5.477 -7.160 29.505 1.00 67.00 219 LEU A O 1
ATOM 1701 N N . ARG A 1 220 ? -7.104 -8.233 30.634 1.00 67.69 220 ARG A N 1
ATOM 1702 C CA . ARG A 1 220 ? -6.222 -9.245 31.230 1.00 67.69 220 ARG A CA 1
ATOM 1703 C C . ARG A 1 220 ? -5.618 -10.188 30.194 1.00 67.69 220 ARG A C 1
ATOM 1705 O O . ARG A 1 220 ? -4.446 -10.532 30.299 1.00 67.69 220 ARG A O 1
ATOM 1712 N N . HIS A 1 221 ? -6.384 -10.626 29.197 1.00 67.88 221 HIS A N 1
ATOM 1713 C CA . HIS A 1 221 ? -5.870 -11.505 28.143 1.00 67.88 221 HIS A CA 1
ATOM 1714 C C . HIS A 1 221 ? -4.825 -10.807 27.265 1.00 67.88 221 HIS A C 1
ATOM 1716 O O . HIS A 1 221 ? -3.793 -11.398 26.949 1.00 67.88 221 HIS A O 1
ATOM 1722 N N . VAL A 1 222 ? -5.043 -9.531 26.932 1.00 63.41 222 VAL A N 1
ATOM 1723 C CA . VAL A 1 222 ? -4.048 -8.696 26.242 1.00 63.41 222 VAL A CA 1
ATOM 1724 C C . VAL A 1 222 ? -2.814 -8.512 27.104 1.00 63.41 222 VAL A C 1
ATOM 1726 O O . VAL A 1 222 ? -1.715 -8.738 26.619 1.00 63.41 222 VAL A O 1
ATOM 1729 N N . GLN A 1 223 ? -2.952 -8.184 28.387 1.00 65.31 223 GLN A N 1
ATOM 1730 C CA . GLN A 1 223 ? -1.818 -8.085 29.311 1.00 65.31 223 GLN A CA 1
ATOM 1731 C C . GLN A 1 223 ? -0.995 -9.381 29.347 1.00 65.31 223 GLN A C 1
ATOM 1733 O O . GLN A 1 223 ? 0.224 -9.344 29.252 1.00 65.31 223 GLN A O 1
ATOM 1738 N N . MET A 1 224 ? -1.645 -10.543 29.429 1.00 66.69 224 MET A N 1
ATOM 1739 C CA . MET A 1 224 ? -0.943 -11.832 29.441 1.00 66.69 224 MET A CA 1
ATOM 1740 C C . MET A 1 224 ? -0.173 -12.102 28.140 1.00 66.69 224 MET A C 1
ATOM 1742 O O . MET A 1 224 ? 0.795 -12.861 28.146 1.00 66.69 224 MET A O 1
ATOM 1746 N N . ARG A 1 225 ? -0.593 -11.491 27.025 1.00 64.25 225 ARG A N 1
ATOM 1747 C CA . ARG A 1 225 ? 0.041 -11.628 25.706 1.00 64.25 225 ARG A CA 1
ATOM 1748 C C . ARG A 1 225 ? 1.007 -10.497 25.358 1.00 64.25 225 ARG A C 1
ATOM 1750 O O . ARG A 1 225 ? 1.795 -10.660 24.434 1.00 64.25 225 ARG A O 1
ATOM 1757 N N . THR A 1 226 ? 0.967 -9.379 26.076 1.00 62.09 226 THR A N 1
ATOM 1758 C CA . THR A 1 226 ? 1.731 -8.166 25.770 1.00 62.09 226 THR A CA 1
ATOM 1759 C C . THR A 1 226 ? 2.684 -7.822 26.896 1.00 62.09 226 THR A C 1
ATOM 1761 O O . THR A 1 226 ? 2.358 -7.933 28.070 1.00 62.09 226 THR A O 1
ATOM 1764 N N . LYS A 1 227 ? 3.878 -7.322 26.572 1.00 64.06 227 LYS A N 1
ATOM 1765 C CA . LYS A 1 227 ? 4.799 -6.775 27.585 1.00 64.06 227 LYS A CA 1
ATOM 1766 C C . LYS A 1 227 ? 4.388 -5.366 28.047 1.00 64.06 227 LYS A C 1
ATOM 1768 O O . LYS A 1 227 ? 5.253 -4.551 28.356 1.00 64.06 227 LYS A O 1
ATOM 1773 N N . VAL A 1 228 ? 3.090 -5.050 28.060 1.00 60.31 228 VAL A N 1
ATOM 1774 C CA . VAL A 1 228 ? 2.603 -3.720 28.447 1.00 60.31 228 VAL A CA 1
ATOM 1775 C C . VAL A 1 228 ? 2.897 -3.492 29.935 1.00 60.31 228 VAL A C 1
ATOM 1777 O O . VAL A 1 228 ? 2.553 -4.338 30.765 1.00 60.31 228 VAL A O 1
ATOM 1780 N N . PRO A 1 229 ? 3.529 -2.365 30.314 1.00 62.50 229 PRO A N 1
ATOM 1781 C CA . PRO A 1 229 ? 3.816 -2.071 31.711 1.00 62.50 229 PRO A CA 1
ATOM 1782 C C . PRO A 1 229 ? 2.531 -1.982 32.545 1.00 62.50 229 PRO A C 1
ATOM 1784 O O . PRO A 1 229 ? 1.612 -1.237 32.208 1.00 62.50 229 PRO A O 1
ATOM 1787 N N . ALA A 1 230 ? 2.504 -2.647 33.703 1.00 59.84 230 ALA A N 1
ATOM 1788 C CA . ALA A 1 230 ? 1.354 -2.665 34.620 1.00 59.84 230 ALA A CA 1
ATOM 1789 C C . ALA A 1 230 ? 0.885 -1.261 35.081 1.00 59.84 230 ALA A C 1
ATOM 1791 O O . ALA A 1 230 ? -0.253 -1.069 35.505 1.00 59.84 230 ALA A O 1
ATOM 1792 N N . LYS A 1 231 ? 1.755 -0.245 34.986 1.00 62.41 231 LYS A N 1
ATOM 1793 C CA . LYS A 1 231 ? 1.415 1.161 35.259 1.00 62.41 231 LYS A CA 1
ATOM 1794 C C . LYS A 1 231 ? 0.459 1.748 34.211 1.00 62.41 231 LYS A C 1
ATOM 1796 O O . LYS A 1 231 ? -0.427 2.523 34.567 1.00 62.41 231 LYS A O 1
ATOM 1801 N N . GLU A 1 232 ? 0.648 1.391 32.943 1.00 60.81 232 GLU A N 1
ATOM 1802 C CA . GLU A 1 232 ? -0.208 1.822 31.837 1.00 60.81 232 GLU A CA 1
ATOM 1803 C C . GLU A 1 232 ? -1.599 1.201 32.000 1.00 60.81 232 GLU A C 1
ATOM 1805 O O . GLU A 1 232 ? -2.603 1.907 31.990 1.00 60.81 232 GLU A O 1
ATOM 1810 N N . GLU A 1 233 ? -1.637 -0.107 32.272 1.00 59.84 233 GLU A N 1
ATOM 1811 C CA . GLU A 1 233 ? -2.843 -0.886 32.570 1.00 59.84 233 GLU A CA 1
ATOM 1812 C C . GLU A 1 233 ? -3.665 -0.267 33.704 1.00 59.84 233 GLU A C 1
ATOM 1814 O O . GLU A 1 233 ? -4.860 -0.037 33.542 1.00 59.84 233 GLU A O 1
ATOM 1819 N N . ALA A 1 234 ? -3.035 0.064 34.836 1.00 59.16 234 ALA A N 1
ATOM 1820 C CA . ALA A 1 234 ? -3.736 0.673 35.962 1.00 59.16 234 ALA A CA 1
ATOM 1821 C C . ALA A 1 234 ? -4.351 2.026 35.602 1.00 59.16 234 ALA A C 1
ATOM 1823 O O . ALA A 1 234 ? -5.479 2.306 35.995 1.00 59.16 234 ALA A O 1
ATOM 1824 N N . ARG A 1 235 ? -3.639 2.856 34.831 1.00 64.19 235 ARG A N 1
ATOM 1825 C CA . ARG A 1 235 ? -4.154 4.146 34.353 1.00 64.19 235 ARG A CA 1
ATOM 1826 C C . ARG A 1 235 ? -5.330 3.957 33.387 1.00 64.19 235 ARG A C 1
ATOM 1828 O O . ARG A 1 235 ? -6.290 4.719 33.448 1.00 64.19 235 ARG A O 1
ATOM 1835 N N . LEU A 1 236 ? -5.269 2.949 32.521 1.00 58.25 236 LEU A N 1
ATOM 1836 C CA . LEU A 1 236 ? -6.316 2.626 31.549 1.00 58.25 236 LEU A CA 1
ATOM 1837 C C . LEU A 1 236 ? -7.562 2.046 32.219 1.00 58.25 236 LEU A C 1
ATOM 1839 O O . LEU A 1 236 ? -8.663 2.503 31.934 1.00 58.25 236 LEU A O 1
ATOM 1843 N N . LEU A 1 237 ? -7.391 1.114 33.160 1.00 58.22 237 LEU A N 1
ATOM 1844 C CA . LEU A 1 237 ? -8.474 0.609 34.000 1.00 58.22 237 LEU A CA 1
ATOM 1845 C C . LEU A 1 237 ? -9.119 1.751 34.784 1.00 58.22 237 LEU A C 1
ATOM 1847 O O . LEU A 1 237 ? -10.338 1.837 34.798 1.00 58.22 237 LEU A O 1
ATOM 1851 N N . LEU A 1 238 ? -8.337 2.677 35.350 1.00 60.06 238 LEU A N 1
ATOM 1852 C CA . LEU A 1 238 ? -8.882 3.856 36.033 1.00 60.06 238 LEU A CA 1
ATOM 1853 C C . LEU A 1 238 ? -9.726 4.742 35.103 1.00 60.06 238 LEU A C 1
ATOM 1855 O O . LEU A 1 238 ? -10.756 5.261 35.524 1.00 60.06 238 LEU A O 1
ATOM 1859 N N . ASN A 1 239 ? -9.297 4.906 33.847 1.00 57.69 239 ASN A N 1
ATOM 1860 C CA . ASN A 1 239 ? -10.005 5.704 32.846 1.00 57.69 239 ASN A CA 1
ATOM 1861 C C . ASN A 1 239 ? -11.280 5.014 32.332 1.00 57.69 239 ASN A C 1
ATOM 1863 O O . ASN A 1 239 ? -12.289 5.688 32.142 1.00 57.69 239 ASN A O 1
ATOM 1867 N N . CYS A 1 240 ? -11.264 3.691 32.135 1.00 51.06 240 CYS A N 1
ATOM 1868 C CA . CYS A 1 240 ? -12.463 2.903 31.815 1.00 51.06 240 CYS A CA 1
ATOM 1869 C C . CYS A 1 240 ? -13.454 2.891 32.984 1.00 51.06 240 CYS A C 1
ATOM 1871 O O . CYS A 1 240 ? -14.664 2.936 32.788 1.00 51.06 240 CYS A O 1
ATOM 1873 N N . VAL A 1 241 ? -12.927 2.836 34.207 1.00 53.47 241 VAL A N 1
ATOM 1874 C CA . VAL A 1 241 ? -13.689 2.793 35.457 1.00 53.47 241 VAL A CA 1
ATOM 1875 C C . VAL A 1 241 ? -14.061 4.199 35.918 1.00 53.47 241 VAL A C 1
ATOM 1877 O O . VAL A 1 241 ? -14.484 4.322 37.055 1.00 53.47 241 VAL A O 1
ATOM 1880 N N . ASN A 1 242 ? -13.945 5.255 35.090 1.00 50.59 242 ASN A N 1
ATOM 1881 C CA . ASN A 1 242 ? -14.315 6.617 35.489 1.00 50.59 242 ASN A CA 1
ATOM 1882 C C . ASN A 1 242 ? -15.662 6.580 36.237 1.00 50.59 242 ASN A C 1
ATOM 1884 O O . ASN A 1 242 ? -16.702 6.209 35.685 1.00 50.59 242 ASN A O 1
ATOM 1888 N N . MET A 1 243 ? -15.571 6.805 37.553 1.00 46.53 243 MET A N 1
ATOM 1889 C CA . MET A 1 243 ? -16.393 6.123 38.569 1.00 46.53 243 MET A CA 1
ATOM 1890 C C . MET A 1 243 ? -17.852 6.558 38.559 1.00 46.53 243 MET A C 1
ATOM 1892 O O . MET A 1 243 ? -18.652 6.007 39.301 1.00 46.53 243 MET A O 1
ATOM 1896 N N . THR A 1 244 ? -18.220 7.509 37.708 1.00 45.19 244 THR A N 1
ATOM 1897 C CA . THR A 1 244 ? -19.588 7.978 37.515 1.00 45.19 244 THR A CA 1
ATOM 1898 C C . THR A 1 244 ? -20.516 6.838 37.086 1.00 45.19 244 THR A C 1
ATOM 1900 O O . THR A 1 244 ? -21.609 6.719 37.629 1.00 45.19 244 THR A O 1
ATOM 1903 N N . ASN A 1 245 ? -20.063 5.929 36.214 1.00 48.31 245 ASN A N 1
ATOM 1904 C CA . ASN A 1 245 ? -20.878 4.780 35.791 1.00 48.31 245 ASN A CA 1
ATOM 1905 C C . ASN A 1 245 ? -20.940 3.677 36.861 1.00 48.31 245 ASN A C 1
ATOM 1907 O O . ASN A 1 245 ? -22.006 3.117 37.095 1.00 48.31 245 ASN A O 1
ATOM 1911 N N . CYS A 1 246 ? -19.842 3.412 37.579 1.00 46.25 246 CYS A N 1
ATOM 1912 C CA . CYS A 1 246 ? -19.854 2.467 38.705 1.00 46.25 246 CYS A CA 1
ATOM 1913 C C . CYS A 1 246 ? -20.686 2.994 39.885 1.00 46.25 246 CYS A C 1
ATOM 1915 O O . CYS A 1 246 ? -21.404 2.228 40.514 1.00 46.25 246 CYS A O 1
ATOM 1917 N N . ALA A 1 247 ? -20.636 4.298 40.164 1.00 46.69 247 ALA A N 1
ATOM 1918 C CA . ALA A 1 247 ? -21.446 4.947 41.188 1.00 46.69 247 ALA A CA 1
ATOM 1919 C C . ALA A 1 247 ? -22.937 4.917 40.836 1.00 46.69 247 ALA A C 1
ATOM 1921 O O . ALA A 1 247 ? -23.750 4.758 41.735 1.00 46.69 247 ALA A O 1
ATOM 1922 N N . ASN A 1 248 ? -23.301 5.017 39.554 1.00 47.41 248 ASN A N 1
ATOM 1923 C CA . ASN A 1 248 ? -24.690 4.865 39.117 1.00 47.41 248 ASN A CA 1
ATOM 1924 C C . ASN A 1 248 ? -25.182 3.416 39.278 1.00 47.41 248 ASN A C 1
ATOM 1926 O O . ASN A 1 248 ? -26.258 3.212 39.826 1.00 47.41 248 ASN A O 1
ATOM 1930 N N . VAL A 1 249 ? -24.359 2.415 38.934 1.00 47.78 249 VAL A N 1
ATOM 1931 C CA . VAL A 1 249 ? -24.657 0.987 39.189 1.00 47.78 249 VAL A CA 1
ATOM 1932 C C . VAL A 1 249 ? -24.747 0.673 40.692 1.00 47.78 249 VAL A C 1
ATOM 1934 O O . VAL A 1 249 ? -25.522 -0.183 41.100 1.00 47.78 249 VAL A O 1
ATOM 1937 N N . LEU A 1 250 ? -23.977 1.369 41.533 1.00 46.50 250 LEU A N 1
ATOM 1938 C CA . LEU A 1 250 ? -24.020 1.224 42.994 1.00 46.50 250 LEU A CA 1
ATOM 1939 C C . LEU A 1 250 ? -25.158 2.019 43.665 1.00 46.50 250 LEU A C 1
ATOM 1941 O O . LEU A 1 250 ? -25.483 1.734 44.815 1.00 46.50 250 LEU A O 1
ATOM 1945 N N . ARG A 1 251 ? -25.739 3.024 42.991 1.00 46.69 251 ARG A N 1
ATOM 1946 C CA . ARG A 1 251 ? -26.800 3.900 43.533 1.00 46.69 251 ARG A CA 1
ATOM 1947 C C . ARG A 1 251 ? -28.204 3.333 43.395 1.00 46.69 251 ARG A C 1
ATOM 1949 O O . ARG A 1 251 ? -29.081 3.777 44.129 1.00 46.69 251 ARG A O 1
ATOM 1956 N N . GLU A 1 252 ? -28.418 2.393 42.485 1.00 44.38 252 GLU A N 1
ATOM 1957 C CA . GLU A 1 252 ? -29.703 1.720 42.308 1.00 44.38 252 GLU A CA 1
ATOM 1958 C C . GLU A 1 252 ? -29.641 0.341 42.981 1.00 44.38 252 GLU A C 1
ATOM 1960 O O . GLU A 1 252 ? -29.251 -0.640 42.345 1.00 44.38 252 GLU A O 1
ATOM 1965 N N . PRO A 1 253 ? -29.955 0.229 44.289 1.00 41.56 253 PRO A N 1
ATOM 1966 C CA . PRO A 1 253 ? -30.088 -1.076 44.908 1.00 41.56 253 PRO A CA 1
ATOM 1967 C C . PRO A 1 253 ? -31.246 -1.829 44.228 1.00 41.56 253 PRO A C 1
ATOM 1969 O O . PRO A 1 253 ? -32.302 -1.236 43.990 1.00 41.56 253 PRO A O 1
ATOM 1972 N N . PRO A 1 254 ? -31.089 -3.128 43.931 1.00 43.75 254 PRO A N 1
ATOM 1973 C CA . PRO A 1 254 ? -32.197 -3.951 43.466 1.00 43.75 254 PRO A CA 1
ATOM 1974 C C . PRO A 1 254 ? -33.284 -3.949 44.534 1.00 43.75 254 PRO A C 1
ATOM 1976 O O . PRO A 1 254 ? -32.993 -4.085 45.723 1.00 43.75 254 PRO A O 1
ATOM 1979 N N . SER A 1 255 ? -34.538 -3.810 44.114 1.00 50.06 255 SER A N 1
ATOM 1980 C CA . SER A 1 255 ? -35.680 -3.753 45.026 1.00 50.06 255 SER A CA 1
ATOM 1981 C C . SER A 1 255 ? -35.984 -5.075 45.740 1.00 50.06 255 SER A C 1
ATOM 1983 O O . SER A 1 255 ? -36.857 -5.076 46.597 1.00 50.06 255 SER A O 1
ATOM 1985 N N . ASP A 1 256 ? -35.273 -6.169 45.440 1.00 50.50 256 ASP A N 1
ATOM 1986 C CA . ASP A 1 256 ? -35.519 -7.493 46.016 1.00 50.50 256 ASP A CA 1
ATOM 1987 C C . ASP A 1 256 ? -34.224 -8.200 46.454 1.00 50.50 256 ASP A C 1
ATOM 1989 O O . ASP A 1 256 ? -33.158 -8.057 45.857 1.00 50.50 256 ASP A O 1
ATOM 1993 N N . SER A 1 257 ? -34.341 -8.949 47.551 1.00 41.12 257 SER A N 1
ATOM 1994 C CA . SER A 1 257 ? -33.311 -9.317 48.534 1.00 41.12 257 SER A CA 1
ATOM 1995 C C . SER A 1 257 ? -32.260 -10.363 48.130 1.00 41.12 257 SER A C 1
ATOM 1997 O O . SER A 1 257 ? -31.681 -10.992 49.014 1.00 41.12 257 SER A O 1
ATOM 1999 N N . ASP A 1 258 ? -31.971 -10.542 46.844 1.00 50.47 258 ASP A N 1
ATOM 2000 C CA . ASP A 1 258 ? -30.856 -11.379 46.391 1.00 50.47 258 ASP A CA 1
ATOM 2001 C C . ASP A 1 258 ? -29.764 -10.485 45.807 1.00 50.47 258 ASP A C 1
ATOM 2003 O O . ASP A 1 258 ? -29.955 -9.844 44.775 1.00 50.47 258 ASP A O 1
ATOM 2007 N N . GLU A 1 259 ? -28.610 -10.428 46.480 1.00 45.19 259 GLU A N 1
ATOM 2008 C CA . GLU A 1 259 ? -27.450 -9.645 46.042 1.00 45.19 259 GLU A CA 1
ATOM 2009 C C . GLU A 1 259 ? -27.095 -10.057 44.593 1.00 45.19 259 GLU A C 1
ATOM 2011 O O . GLU A 1 259 ? -26.645 -11.188 44.365 1.00 45.19 259 GLU A O 1
ATOM 2016 N N . PRO A 1 260 ? -27.324 -9.205 43.573 1.00 52.34 260 PRO A N 1
ATOM 2017 C CA . PRO A 1 260 ? -27.171 -9.627 42.195 1.00 52.34 260 PRO A CA 1
ATOM 2018 C C . PRO A 1 260 ? -25.702 -9.917 41.941 1.00 52.34 260 PRO A C 1
ATOM 2020 O O . PRO A 1 260 ? -24.816 -9.205 42.421 1.00 52.34 260 PRO A O 1
ATOM 2023 N N . LYS A 1 261 ? -25.429 -10.918 41.102 1.00 46.75 261 LYS A N 1
ATOM 2024 C CA . LYS A 1 261 ? -24.071 -11.263 40.645 1.00 46.75 261 LYS A CA 1
ATOM 2025 C C . LYS A 1 261 ? -23.284 -10.038 40.149 1.00 46.75 261 LYS A C 1
ATOM 2027 O O . LYS A 1 261 ? -22.063 -10.022 40.244 1.00 46.75 261 LYS A O 1
ATOM 2032 N N . GLU A 1 262 ? -23.982 -9.012 39.669 1.00 43.88 262 GLU A N 1
ATOM 2033 C CA . GLU A 1 262 ? -23.446 -7.728 39.209 1.00 43.88 262 GLU A CA 1
ATOM 2034 C C . GLU A 1 262 ? -22.873 -6.867 40.354 1.00 43.88 262 GLU A C 1
ATOM 2036 O O . GLU A 1 262 ? -21.824 -6.249 40.185 1.00 43.88 262 GLU A O 1
ATOM 2041 N N . PHE A 1 263 ? -23.459 -6.900 41.555 1.00 48.06 263 PHE A N 1
ATOM 2042 C CA . PHE A 1 263 ? -22.961 -6.178 42.734 1.00 48.06 263 PHE A CA 1
ATOM 2043 C C . PHE A 1 263 ? -21.706 -6.842 43.321 1.00 48.06 263 PHE A C 1
ATOM 2045 O O . PHE A 1 263 ? -20.722 -6.176 43.658 1.00 48.06 263 PHE A O 1
ATOM 2052 N N . LEU A 1 264 ? -21.696 -8.180 43.370 1.00 50.12 264 LEU A N 1
ATOM 2053 C CA . LEU A 1 264 ? -20.522 -8.967 43.762 1.00 50.12 264 LEU A CA 1
ATOM 2054 C C . LEU A 1 264 ? -19.356 -8.744 42.789 1.00 50.12 264 LEU A C 1
ATOM 2056 O O . LEU A 1 264 ? -18.205 -8.612 43.197 1.00 50.12 264 LEU A O 1
ATOM 2060 N N . LEU A 1 265 ? -19.663 -8.636 41.502 1.00 47.75 265 LEU A N 1
ATOM 2061 C CA . LEU A 1 265 ? -18.711 -8.365 40.438 1.00 47.75 265 LEU A CA 1
ATOM 2062 C C . LEU A 1 265 ? -18.115 -6.948 40.529 1.00 47.75 265 LEU A C 1
ATOM 2064 O O . LEU A 1 265 ? -16.901 -6.807 40.397 1.00 47.75 265 LEU A O 1
ATOM 2068 N N . VAL A 1 266 ? -18.911 -5.917 40.840 1.00 51.50 266 VAL A N 1
ATOM 2069 C CA . VAL A 1 266 ? -18.393 -4.559 41.106 1.00 51.50 266 VAL A CA 1
ATOM 2070 C C . VAL A 1 266 ? -17.496 -4.551 42.351 1.00 51.50 266 VAL A C 1
ATOM 2072 O O . VAL A 1 266 ? -16.408 -3.974 42.321 1.00 51.50 266 VAL A O 1
ATOM 2075 N N . LYS A 1 267 ? -17.867 -5.267 43.422 1.00 52.88 267 LYS A N 1
ATOM 2076 C CA . LYS A 1 267 ? -16.996 -5.465 44.599 1.00 52.88 267 LYS A CA 1
ATOM 2077 C C . LYS A 1 267 ? -15.691 -6.184 44.235 1.00 52.88 267 LYS A C 1
ATOM 2079 O O . LYS A 1 267 ? -14.620 -5.778 44.688 1.00 52.88 267 LYS A O 1
ATOM 2084 N N . MET A 1 268 ? -15.751 -7.212 43.388 1.00 49.31 268 MET A N 1
ATOM 2085 C CA . MET A 1 268 ? -14.571 -7.919 42.879 1.00 49.31 268 MET A CA 1
ATOM 2086 C C . MET A 1 268 ? -13.705 -7.026 41.987 1.00 49.31 268 MET A C 1
ATOM 2088 O O . MET A 1 268 ? -12.484 -7.121 42.056 1.00 49.31 268 MET A O 1
ATOM 2092 N N . MET A 1 269 ? -14.302 -6.132 41.199 1.00 52.81 269 MET A N 1
ATOM 2093 C CA . MET A 1 269 ? -13.592 -5.147 40.383 1.00 52.81 269 MET A CA 1
ATOM 2094 C C . MET A 1 269 ? -12.879 -4.104 41.237 1.00 52.81 269 MET A C 1
ATOM 2096 O O . MET A 1 269 ? -11.694 -3.865 41.030 1.00 52.81 269 MET A O 1
ATOM 2100 N N . ILE A 1 270 ? -13.557 -3.535 42.236 1.00 57.31 270 ILE A N 1
ATOM 2101 C CA . ILE A 1 270 ? -12.945 -2.605 43.193 1.00 57.31 270 ILE A CA 1
ATOM 2102 C C . ILE A 1 270 ? -11.806 -3.308 43.941 1.00 57.31 270 ILE A C 1
ATOM 2104 O O . ILE A 1 270 ? -10.718 -2.751 44.068 1.00 57.31 270 ILE A O 1
ATOM 2108 N N . SER A 1 271 ? -12.010 -4.560 44.361 1.00 51.41 271 SER A N 1
ATOM 2109 C CA . SER A 1 271 ? -10.978 -5.381 45.002 1.00 51.41 271 SER A CA 1
ATOM 2110 C C . SER A 1 271 ? -9.798 -5.676 44.068 1.00 51.41 271 SER A C 1
ATOM 2112 O O . SER A 1 271 ? -8.648 -5.568 44.484 1.00 51.41 271 SER A O 1
ATOM 2114 N N . ALA A 1 272 ? -10.050 -5.987 42.794 1.00 49.69 272 ALA A N 1
ATOM 2115 C CA . ALA A 1 272 ? -9.013 -6.239 41.799 1.00 49.69 272 ALA A CA 1
ATOM 2116 C C . ALA A 1 272 ? -8.216 -4.970 41.472 1.00 49.69 272 ALA A C 1
ATOM 2118 O O . ALA A 1 272 ? -6.990 -5.026 41.461 1.00 49.69 272 ALA A O 1
ATOM 2119 N N . CYS A 1 273 ? -8.880 -3.825 41.287 1.00 51.12 273 CYS A N 1
ATOM 2120 C CA . CYS A 1 273 ? -8.235 -2.522 41.113 1.00 51.12 273 CYS A CA 1
ATOM 2121 C C . CYS A 1 273 ? -7.404 -2.149 42.349 1.00 51.12 273 CYS A C 1
ATOM 2123 O O . CYS A 1 273 ? -6.264 -1.711 42.217 1.00 51.12 273 CYS A O 1
ATOM 2125 N N . TRP A 1 274 ? -7.923 -2.402 43.554 1.00 51.59 274 TRP A N 1
ATOM 2126 C CA . TRP A 1 274 ? -7.195 -2.195 44.806 1.00 51.59 274 TRP A CA 1
ATOM 2127 C C . TRP A 1 274 ? -5.967 -3.104 44.921 1.00 51.59 274 TRP A C 1
ATOM 2129 O O . TRP A 1 274 ? -4.887 -2.645 45.289 1.00 51.59 274 TRP A O 1
ATOM 2139 N N . GLN A 1 275 ? -6.091 -4.386 44.564 1.00 50.25 275 GLN A N 1
ATOM 2140 C CA . GLN A 1 275 ? -4.973 -5.330 44.544 1.00 50.25 275 GLN A CA 1
ATOM 2141 C C . GLN A 1 275 ? -3.931 -4.976 43.478 1.00 50.25 275 GLN A C 1
ATOM 2143 O O . GLN A 1 275 ? -2.741 -5.173 43.719 1.00 50.25 275 GLN A O 1
ATOM 2148 N N . LEU A 1 276 ? -4.346 -4.433 42.330 1.00 46.88 276 LEU A N 1
ATOM 2149 C CA . LEU A 1 276 ? -3.443 -3.956 41.283 1.00 46.88 276 LEU A CA 1
ATOM 2150 C C . LEU A 1 276 ? -2.665 -2.721 41.760 1.00 46.88 276 LEU A C 1
ATOM 2152 O O . LEU A 1 276 ? -1.440 -2.698 41.667 1.00 46.88 276 LEU A O 1
ATOM 2156 N N . CYS A 1 277 ? -3.350 -1.745 42.367 1.00 47.66 277 CYS A N 1
ATOM 2157 C CA . CYS A 1 277 ? -2.727 -0.585 43.009 1.00 47.66 277 CYS A CA 1
ATOM 2158 C C . CYS A 1 277 ? -1.762 -1.002 44.131 1.00 47.66 277 CYS A C 1
ATOM 2160 O O . CYS A 1 277 ? -0.650 -0.481 44.219 1.00 47.66 277 CYS A O 1
ATOM 2162 N N . TRP A 1 278 ? -2.142 -1.992 44.947 1.00 46.34 278 TRP A N 1
ATOM 2163 C CA . TRP A 1 278 ? -1.282 -2.558 45.986 1.00 46.34 278 TRP A CA 1
ATOM 2164 C C . TRP A 1 278 ? -0.044 -3.238 45.393 1.00 46.34 278 TRP A C 1
ATOM 2166 O O . TRP A 1 278 ? 1.072 -2.955 45.820 1.00 46.34 278 TRP A O 1
ATOM 2176 N N . ARG A 1 279 ? -0.203 -4.081 44.367 1.00 45.41 279 ARG A N 1
ATOM 2177 C CA . ARG A 1 279 ? 0.923 -4.748 43.697 1.00 45.41 279 ARG A CA 1
ATOM 2178 C C . ARG A 1 279 ? 1.862 -3.760 43.023 1.00 45.41 279 ARG A C 1
ATOM 2180 O O . ARG A 1 279 ? 3.063 -3.931 43.141 1.00 45.41 279 ARG A O 1
ATOM 2187 N N . LEU A 1 280 ? 1.342 -2.705 42.402 1.00 45.53 280 LEU A N 1
ATOM 2188 C CA . LEU A 1 280 ? 2.153 -1.622 41.839 1.00 45.53 280 LEU A CA 1
ATOM 2189 C C . LEU A 1 280 ? 2.913 -0.835 42.912 1.00 45.53 280 LEU A C 1
ATOM 2191 O O . LEU A 1 280 ? 4.011 -0.342 42.649 1.00 45.53 280 LEU A O 1
ATOM 2195 N N . SER A 1 281 ? 2.358 -0.743 44.125 1.00 47.62 281 SER A N 1
ATOM 2196 C CA . SER A 1 281 ? 3.048 -0.143 45.269 1.00 47.62 281 SER A CA 1
ATOM 2197 C C . SER A 1 281 ? 4.133 -1.041 45.871 1.00 47.62 281 SER A C 1
ATOM 2199 O O . SER A 1 281 ? 5.110 -0.526 46.410 1.00 47.62 281 SER A O 1
ATOM 2201 N N . THR A 1 282 ? 4.022 -2.367 45.727 1.00 40.56 282 THR A N 1
ATOM 2202 C CA . THR A 1 282 ? 4.990 -3.332 46.274 1.00 40.56 282 THR A CA 1
ATOM 2203 C C . THR A 1 282 ? 6.011 -3.836 45.251 1.00 40.56 282 THR A C 1
ATOM 2205 O O . THR A 1 282 ? 7.124 -4.188 45.633 1.00 40.56 282 THR A O 1
ATOM 2208 N N . SER A 1 283 ? 5.720 -3.814 43.946 1.00 42.59 283 SER A N 1
ATOM 2209 C CA . SER A 1 283 ? 6.605 -4.335 42.891 1.00 42.59 283 SER A CA 1
ATOM 2210 C C . SER A 1 283 ? 7.889 -3.522 42.679 1.00 42.59 283 SER A C 1
ATOM 2212 O O . SER A 1 283 ? 8.808 -3.999 42.019 1.00 42.59 283 SER A O 1
ATOM 2214 N N . ARG A 1 284 ? 8.015 -2.329 43.280 1.00 39.81 284 ARG A N 1
ATOM 2215 C CA . ARG A 1 284 ? 9.286 -1.580 43.309 1.00 39.81 284 ARG A CA 1
ATOM 2216 C C . ARG A 1 284 ? 10.235 -2.032 44.430 1.00 39.81 284 ARG A C 1
ATOM 2218 O O . ARG A 1 284 ? 11.418 -1.723 44.344 1.00 39.81 284 ARG A O 1
ATOM 2225 N N . ILE A 1 285 ? 9.770 -2.825 45.404 1.00 39.47 285 ILE A N 1
ATOM 2226 C CA . ILE A 1 285 ? 10.623 -3.392 46.469 1.00 39.47 285 ILE A CA 1
ATOM 2227 C C . ILE A 1 285 ? 11.667 -4.362 45.876 1.00 39.47 285 ILE A C 1
ATOM 2229 O O . ILE A 1 285 ? 12.766 -4.477 46.408 1.00 39.47 285 ILE A O 1
ATOM 2233 N N . HIS A 1 286 ? 11.396 -4.984 44.719 1.00 33.88 286 HIS A N 1
ATOM 2234 C CA . HIS A 1 286 ? 12.371 -5.843 44.028 1.00 33.88 286 HIS A CA 1
ATOM 2235 C C . HIS A 1 286 ? 13.291 -5.122 43.029 1.00 33.88 286 HIS A C 1
ATOM 2237 O O . HIS A 1 286 ? 14.349 -5.650 42.712 1.00 33.88 286 HIS A O 1
ATOM 2243 N N . TYR A 1 287 ? 12.952 -3.909 42.578 1.00 30.64 287 TYR A N 1
ATOM 2244 C CA . TYR A 1 287 ? 13.798 -3.121 41.661 1.00 30.64 287 TYR A CA 1
ATOM 2245 C C . TYR A 1 287 ? 14.797 -2.201 42.388 1.00 30.64 287 TYR A C 1
ATOM 2247 O O . TYR A 1 287 ? 15.615 -1.542 41.753 1.00 30.64 287 TYR A O 1
ATOM 2255 N N . GLN A 1 288 ? 14.735 -2.140 43.723 1.00 37.00 288 GLN A N 1
ATOM 2256 C CA . GLN A 1 288 ? 15.557 -1.260 44.563 1.00 37.00 288 GLN A CA 1
ATOM 2257 C C . GLN A 1 288 ? 16.998 -1.746 44.794 1.00 37.00 288 GLN A C 1
ATOM 2259 O O . GLN A 1 288 ? 17.748 -1.056 45.481 1.00 37.00 288 GLN A O 1
ATOM 2264 N N . TYR A 1 289 ? 17.410 -2.880 44.219 1.00 39.88 289 TYR A N 1
ATOM 2265 C CA . TYR A 1 289 ? 18.765 -3.401 44.428 1.00 39.88 289 TYR A CA 1
ATOM 2266 C C . TYR A 1 289 ? 19.833 -2.855 43.457 1.00 39.88 289 TYR A C 1
ATOM 2268 O O . TYR A 1 289 ? 21.010 -2.988 43.768 1.00 39.88 289 TYR A O 1
ATOM 2276 N N . ASP A 1 290 ? 19.461 -2.180 42.356 1.00 38.81 290 ASP A N 1
ATOM 2277 C CA . ASP A 1 290 ? 20.393 -1.938 41.230 1.00 38.81 290 ASP A CA 1
ATOM 2278 C C . ASP A 1 290 ? 20.576 -0.477 40.745 1.00 38.81 290 ASP A C 1
ATOM 2280 O O . ASP A 1 290 ? 21.139 -0.256 39.674 1.00 38.81 290 ASP A O 1
ATOM 2284 N N . ALA A 1 291 ? 20.177 0.566 41.489 1.00 43.50 291 ALA A N 1
ATOM 2285 C CA . ALA A 1 291 ? 20.425 1.954 41.043 1.00 43.50 291 ALA A CA 1
ATOM 2286 C C . ALA A 1 291 ? 20.790 2.949 42.161 1.00 43.50 291 ALA A C 1
ATOM 2288 O O . ALA A 1 291 ? 20.324 2.845 43.295 1.00 43.50 291 ALA A O 1
ATOM 2289 N N . SER A 1 292 ? 21.639 3.927 41.816 1.00 51.41 292 SER A N 1
ATOM 2290 C CA . SER A 1 292 ? 22.330 4.850 42.730 1.00 51.41 292 SER A CA 1
ATOM 2291 C C . SER A 1 292 ? 21.395 5.736 43.583 1.00 51.41 292 SER A C 1
ATOM 2293 O O . SER A 1 292 ? 20.259 6.051 43.233 1.00 51.41 292 SER A O 1
ATOM 2295 N N . ARG A 1 293 ? 21.887 6.124 44.768 1.00 48.78 293 ARG A N 1
ATOM 2296 C CA . ARG A 1 293 ? 21.105 6.656 45.905 1.00 48.78 293 ARG A CA 1
ATOM 2297 C C . ARG A 1 293 ? 20.467 8.043 45.715 1.00 48.78 293 ARG A C 1
ATOM 2299 O O . ARG A 1 293 ? 19.538 8.352 46.454 1.00 48.78 293 ARG A O 1
ATOM 2306 N N . ALA A 1 294 ? 20.949 8.882 44.797 1.00 46.84 294 ALA A N 1
ATOM 2307 C CA . ALA A 1 294 ? 20.550 10.296 44.731 1.00 46.84 294 ALA A CA 1
ATOM 2308 C C . ALA A 1 294 ? 19.278 10.536 43.895 1.00 46.84 294 ALA A C 1
ATOM 2310 O O . ALA A 1 294 ? 18.352 11.197 44.367 1.00 46.84 294 ALA A O 1
ATOM 2311 N N . ASP A 1 295 ? 19.173 9.921 42.714 1.00 52.09 295 ASP A N 1
ATOM 2312 C CA . ASP A 1 295 ? 17.989 10.044 41.845 1.00 52.09 295 ASP A CA 1
ATOM 2313 C C . ASP A 1 295 ? 16.763 9.318 42.424 1.00 52.09 295 ASP A C 1
ATOM 2315 O O . ASP A 1 295 ? 15.609 9.666 42.154 1.00 52.09 295 ASP A O 1
ATOM 2319 N N . ASN A 1 296 ? 17.010 8.349 43.308 1.00 53.94 296 ASN A N 1
ATOM 2320 C CA . ASN A 1 296 ? 15.967 7.603 43.994 1.00 53.94 296 ASN A CA 1
ATOM 2321 C C . ASN A 1 296 ? 15.173 8.455 44.993 1.00 53.94 296 ASN A C 1
ATOM 2323 O O . ASN A 1 296 ? 13.966 8.267 45.075 1.00 53.94 296 ASN A O 1
ATOM 2327 N N . ALA A 1 297 ? 15.777 9.425 45.689 1.00 52.31 297 ALA A N 1
ATOM 2328 C CA . ALA A 1 297 ? 15.074 10.197 46.722 1.00 52.31 297 ALA A CA 1
ATOM 2329 C C . ALA A 1 297 ? 14.044 11.187 46.140 1.00 52.31 297 ALA A C 1
ATOM 2331 O O . ALA A 1 297 ? 12.926 11.312 46.645 1.00 52.31 297 ALA A O 1
ATOM 2332 N N . ALA A 1 298 ? 14.387 11.867 45.040 1.00 51.12 298 ALA A N 1
ATOM 2333 C CA . ALA A 1 298 ? 13.467 12.775 44.352 1.00 51.12 298 ALA A CA 1
ATOM 2334 C C . ALA A 1 298 ? 12.324 12.004 43.668 1.00 51.12 298 ALA A C 1
ATOM 2336 O O . ALA A 1 298 ? 11.153 12.375 43.793 1.00 51.12 298 ALA A O 1
ATOM 2337 N N . ALA A 1 299 ? 12.648 10.881 43.016 1.00 47.31 299 ALA A N 1
ATOM 2338 C CA . ALA A 1 299 ? 11.656 9.986 42.430 1.00 47.31 299 ALA A CA 1
ATOM 2339 C C . ALA A 1 299 ? 10.766 9.317 43.495 1.00 47.31 299 ALA A C 1
ATOM 2341 O O . ALA A 1 299 ? 9.586 9.068 43.243 1.00 47.31 299 ALA A O 1
ATOM 2342 N N . GLU A 1 300 ? 11.302 9.037 44.684 1.00 45.53 300 GLU A N 1
ATOM 2343 C CA . GLU A 1 300 ? 10.568 8.489 45.826 1.00 45.53 300 GLU A CA 1
ATOM 2344 C C . GLU A 1 300 ? 9.598 9.514 46.417 1.00 45.53 300 GLU A C 1
ATOM 2346 O O . GLU A 1 300 ? 8.441 9.173 46.649 1.00 45.53 300 GLU A O 1
ATOM 2351 N N . ASN A 1 301 ? 10.001 10.775 46.582 1.00 52.16 301 ASN A N 1
ATOM 2352 C CA . ASN A 1 301 ? 9.107 11.826 47.076 1.00 52.16 301 ASN A CA 1
ATOM 2353 C C . ASN A 1 301 ? 7.987 12.164 46.080 1.00 52.16 301 ASN A C 1
ATOM 2355 O O . ASN A 1 301 ? 6.825 12.270 46.478 1.00 52.16 301 ASN A O 1
ATOM 2359 N N . ALA A 1 302 ? 8.296 12.253 44.781 1.00 47.97 302 ALA A N 1
ATOM 2360 C CA . ALA A 1 302 ? 7.289 12.466 43.738 1.00 47.97 302 ALA A CA 1
ATOM 2361 C C . ALA A 1 302 ? 6.294 11.291 43.646 1.00 47.97 302 ALA A C 1
ATOM 2363 O O . ALA A 1 302 ? 5.085 11.490 43.474 1.00 47.97 302 ALA A O 1
ATOM 2364 N N . TRP A 1 303 ? 6.785 10.059 43.816 1.00 45.28 303 TRP A N 1
ATOM 2365 C CA . TRP A 1 303 ? 5.945 8.865 43.837 1.00 45.28 303 TRP A CA 1
ATOM 2366 C C . TRP A 1 303 ? 5.111 8.752 45.116 1.00 45.28 303 TRP A C 1
ATOM 2368 O O . TRP A 1 303 ? 3.914 8.505 45.013 1.00 45.28 303 TRP A O 1
ATOM 2378 N N . ARG A 1 304 ? 5.683 8.992 46.306 1.00 44.75 304 ARG A N 1
ATOM 2379 C CA . ARG A 1 304 ? 4.938 9.024 47.577 1.00 44.75 304 ARG A CA 1
ATOM 2380 C C . ARG A 1 304 ? 3.824 10.060 47.507 1.00 44.75 304 ARG A C 1
ATOM 2382 O O . ARG A 1 304 ? 2.691 9.738 47.840 1.00 44.75 304 ARG A O 1
ATOM 2389 N N . SER A 1 305 ? 4.102 11.255 46.987 1.00 46.91 305 SER A N 1
ATOM 2390 C CA . SER A 1 305 ? 3.080 12.287 46.783 1.00 46.91 305 SER A CA 1
ATOM 2391 C C . SER A 1 305 ? 1.966 11.815 45.834 1.00 46.91 305 SER A C 1
ATOM 2393 O O . SER A 1 305 ? 0.787 11.903 46.177 1.00 46.91 305 SER A O 1
ATOM 2395 N N . SER A 1 306 ? 2.313 11.203 44.696 1.00 44.38 306 SER A N 1
ATOM 2396 C CA . SER A 1 306 ? 1.333 10.716 43.708 1.00 44.38 306 SER A CA 1
ATOM 2397 C C . SER A 1 306 ? 0.520 9.507 44.193 1.00 44.38 306 SER A C 1
ATOM 2399 O O . SER A 1 306 ? -0.688 9.449 43.980 1.00 44.38 306 SER A O 1
ATOM 2401 N N . SER A 1 307 ? 1.159 8.551 44.872 1.00 40.91 307 SER A N 1
ATOM 2402 C CA . SER A 1 307 ? 0.528 7.342 45.413 1.00 40.91 307 SER A CA 1
ATOM 2403 C C . SER A 1 307 ? -0.363 7.653 46.611 1.00 40.91 307 SER A C 1
ATOM 2405 O O . SER A 1 307 ? -1.402 7.016 46.759 1.00 40.91 307 SER A O 1
ATOM 2407 N N . THR A 1 308 ? 0.021 8.618 47.450 1.00 46.56 308 THR A N 1
ATOM 2408 C CA . THR A 1 308 ? -0.807 9.077 48.575 1.00 46.56 308 THR A CA 1
ATOM 2409 C C . THR A 1 308 ? -2.012 9.840 48.034 1.00 46.56 308 THR A C 1
ATOM 2411 O O . THR A 1 308 ? -3.135 9.488 48.352 1.00 46.56 308 THR A O 1
ATOM 2414 N N . THR A 1 309 ? -1.811 10.730 47.054 1.00 49.59 309 THR A N 1
ATOM 2415 C CA . THR A 1 309 ? -2.913 11.422 46.361 1.00 49.59 309 THR A CA 1
ATOM 2416 C C . THR A 1 309 ? -3.883 10.451 45.677 1.00 49.59 309 THR A C 1
ATOM 2418 O O . THR A 1 309 ? -5.091 10.660 45.700 1.00 49.59 309 THR A O 1
ATOM 2421 N N . MET A 1 310 ? -3.380 9.384 45.047 1.00 42.97 310 MET A N 1
ATOM 2422 C CA . MET A 1 310 ? -4.215 8.375 44.387 1.00 42.97 310 MET A CA 1
ATOM 2423 C C . MET A 1 310 ? -4.966 7.505 45.402 1.00 42.97 310 MET A C 1
ATOM 2425 O O . MET A 1 310 ? -6.154 7.253 45.222 1.00 42.97 310 MET A O 1
ATOM 2429 N N . ARG A 1 311 ? -4.301 7.096 46.490 1.00 47.94 311 ARG A N 1
ATOM 2430 C CA . ARG A 1 311 ? -4.916 6.369 47.606 1.00 47.94 311 ARG A CA 1
ATOM 2431 C C . ARG A 1 311 ? -6.012 7.198 48.267 1.00 47.94 311 ARG A C 1
ATOM 2433 O O . ARG A 1 311 ? -7.103 6.675 48.455 1.00 47.94 311 ARG A O 1
ATOM 2440 N N . ASP A 1 312 ? -5.739 8.459 48.570 1.00 50.56 312 ASP A N 1
ATOM 2441 C CA . ASP A 1 312 ? -6.672 9.354 49.253 1.00 50.56 312 ASP A CA 1
ATOM 2442 C C . ASP A 1 312 ? -7.875 9.657 48.357 1.00 50.56 312 ASP A C 1
ATOM 2444 O O . ASP A 1 312 ? -9.006 9.514 48.800 1.00 50.56 312 ASP A O 1
ATOM 2448 N N . LYS A 1 313 ? -7.669 9.884 47.050 1.00 49.03 313 LYS A N 1
ATOM 2449 C CA . LYS A 1 313 ? -8.777 9.989 46.082 1.00 49.03 313 LYS A CA 1
ATOM 2450 C C . LYS A 1 313 ? -9.605 8.707 45.983 1.00 49.03 313 LYS A C 1
ATOM 2452 O O . LYS A 1 313 ? -10.824 8.779 45.890 1.00 49.03 313 LYS A O 1
ATOM 2457 N N . CYS A 1 314 ? -8.982 7.527 45.998 1.00 43.97 314 CYS A N 1
ATOM 2458 C CA . CYS A 1 314 ? -9.726 6.267 46.022 1.00 43.97 314 CYS A CA 1
ATOM 2459 C C . CYS A 1 314 ? -10.508 6.092 47.333 1.00 43.97 314 CYS A C 1
ATOM 2461 O O . CYS A 1 314 ? -11.645 5.635 47.292 1.00 43.97 314 CYS A O 1
ATOM 2463 N N . LEU A 1 315 ? -9.930 6.465 48.478 1.00 48.16 315 LEU A N 1
ATOM 2464 C CA . LEU A 1 315 ? -10.583 6.394 49.786 1.00 48.16 315 LEU A CA 1
ATOM 2465 C C . LEU A 1 315 ? -11.755 7.377 49.887 1.00 48.16 315 LEU A C 1
ATOM 2467 O O . LEU A 1 315 ? -12.846 6.954 50.253 1.00 48.16 315 LEU A O 1
ATOM 2471 N N . ASP A 1 316 ? -11.574 8.630 49.474 1.00 48.69 316 ASP A N 1
ATOM 2472 C CA . ASP A 1 316 ? -12.608 9.672 49.493 1.00 48.69 316 ASP A CA 1
ATOM 2473 C C . ASP A 1 316 ? -13.797 9.346 48.584 1.00 48.69 316 ASP A C 1
ATOM 2475 O O . ASP A 1 316 ? -14.915 9.779 48.845 1.00 48.69 316 ASP A O 1
ATOM 2479 N N . ILE A 1 317 ? -13.591 8.565 47.520 1.00 44.44 317 ILE A N 1
ATOM 2480 C CA . ILE A 1 317 ? -14.671 8.164 46.609 1.00 44.44 317 ILE A CA 1
ATOM 2481 C C . ILE A 1 317 ? -15.345 6.859 47.077 1.00 44.44 317 ILE A C 1
ATOM 2483 O O . ILE A 1 317 ? -16.563 6.712 46.943 1.00 44.44 317 ILE A O 1
ATOM 2487 N N . LEU A 1 318 ? -14.582 5.909 47.634 1.00 40.25 318 LEU A N 1
ATOM 2488 C CA . LEU A 1 318 ? -15.090 4.592 48.044 1.00 40.25 318 LEU A CA 1
ATOM 2489 C C . LEU A 1 318 ? -15.735 4.594 49.439 1.00 40.25 318 LEU A C 1
ATOM 2491 O O . LEU A 1 318 ? -16.723 3.894 49.644 1.00 40.25 318 LEU A O 1
ATOM 2495 N N . PHE A 1 319 ? -15.215 5.355 50.405 1.00 43.34 319 PHE A N 1
ATOM 2496 C CA . PHE A 1 319 ? -15.671 5.273 51.800 1.00 43.34 319 PHE A CA 1
ATOM 2497 C C . PHE A 1 319 ? -17.011 5.957 52.102 1.00 43.34 319 PHE A C 1
ATOM 2499 O O . PHE A 1 319 ? -17.769 5.377 52.878 1.00 43.34 319 PHE A O 1
ATOM 2506 N N . PRO A 1 320 ? -17.385 7.099 51.492 1.00 44.66 320 PRO A N 1
ATOM 2507 C CA . PRO A 1 320 ? -18.703 7.688 51.741 1.00 44.66 320 PRO A CA 1
ATOM 2508 C C . PRO A 1 320 ? -19.860 6.848 51.184 1.00 44.66 320 PRO A C 1
ATOM 2510 O O . PRO A 1 320 ? -20.990 6.992 51.635 1.00 44.66 320 PRO A O 1
ATOM 2513 N N . ASN A 1 321 ? -19.584 5.987 50.197 1.00 40.09 321 ASN A N 1
ATOM 2514 C CA . ASN A 1 321 ? -20.610 5.330 49.384 1.00 40.09 321 ASN A CA 1
ATOM 2515 C C . ASN A 1 321 ? -20.776 3.823 49.662 1.00 40.09 321 ASN A C 1
ATOM 2517 O O . ASN A 1 321 ? -21.660 3.210 49.072 1.00 40.09 321 ASN A O 1
ATOM 2521 N N . VAL A 1 322 ? -19.936 3.204 50.507 1.00 42.16 322 VAL A N 1
ATOM 2522 C CA . VAL A 1 322 ? -19.899 1.730 50.660 1.00 42.16 322 VAL A CA 1
ATOM 2523 C C . VAL A 1 322 ? -20.098 1.242 52.102 1.00 42.16 322 VAL A C 1
ATOM 2525 O O . VAL A 1 322 ? -20.458 0.082 52.293 1.00 42.16 322 VAL A O 1
ATOM 2528 N N . 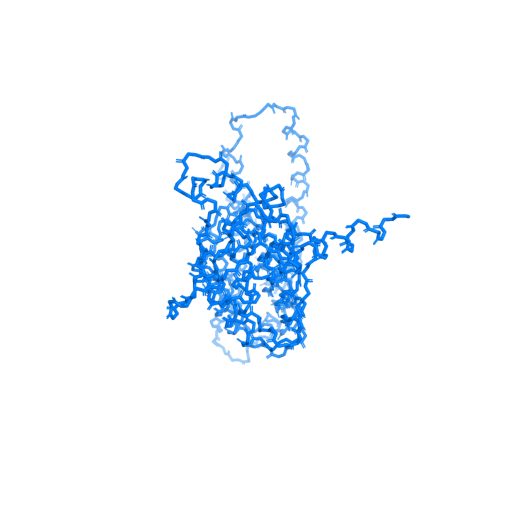ILE A 1 323 ? -19.904 2.072 53.136 1.00 37.34 323 ILE A N 1
ATOM 2529 C CA . ILE A 1 323 ? -19.961 1.606 54.533 1.00 37.34 323 ILE A CA 1
ATOM 2530 C C . ILE A 1 323 ? -20.683 2.635 55.414 1.00 37.34 323 ILE A C 1
ATOM 2532 O O . ILE A 1 323 ? -20.287 3.796 55.465 1.00 37.34 323 ILE A O 1
ATOM 2536 N N . ALA A 1 324 ? -21.723 2.203 56.138 1.00 43.12 324 ALA A N 1
ATOM 2537 C CA . ALA A 1 324 ? -22.347 3.018 57.181 1.00 43.12 324 ALA A CA 1
ATOM 2538 C C . ALA A 1 324 ? -21.283 3.449 58.220 1.00 43.12 324 ALA A C 1
ATOM 2540 O O . ALA A 1 324 ? -20.434 2.625 58.573 1.00 43.12 324 ALA A O 1
ATOM 2541 N N . PRO A 1 325 ? -21.311 4.692 58.742 1.00 42.41 325 PRO A N 1
ATOM 2542 C CA . PRO A 1 325 ? -20.223 5.281 59.540 1.00 42.41 325 PRO A CA 1
ATOM 2543 C C . PRO A 1 325 ? -19.715 4.418 60.708 1.00 42.41 325 PRO A C 1
ATOM 2545 O O . PRO A 1 325 ? -18.547 4.491 61.085 1.00 42.41 325 PRO A O 1
ATOM 2548 N N . GLU A 1 326 ? -20.573 3.559 61.253 1.00 41.81 326 GLU A N 1
ATOM 2549 C CA . GLU A 1 326 ? -20.291 2.689 62.395 1.00 41.81 326 GLU A CA 1
ATOM 2550 C C . GLU A 1 326 ? -19.328 1.532 62.061 1.00 41.81 326 GLU A C 1
ATOM 2552 O O . GLU A 1 326 ? -18.500 1.162 62.891 1.00 41.81 326 GLU A O 1
ATOM 2557 N N . ALA A 1 327 ? -19.335 1.010 60.828 1.00 41.41 327 ALA A N 1
ATOM 2558 C CA . ALA A 1 327 ? -18.454 -0.091 60.417 1.00 41.41 327 ALA A CA 1
ATOM 2559 C C . ALA A 1 327 ? -17.054 0.378 59.959 1.00 41.41 327 ALA A C 1
ATOM 2561 O O . ALA A 1 327 ? -16.096 -0.400 59.977 1.00 41.41 327 ALA A O 1
ATOM 2562 N N . ALA A 1 328 ? -16.890 1.663 59.625 1.00 40.66 328 ALA A N 1
ATOM 2563 C CA . ALA A 1 328 ? -15.590 2.245 59.281 1.00 40.66 328 ALA A CA 1
ATOM 2564 C C . ALA A 1 328 ? -14.632 2.311 60.492 1.00 40.66 328 ALA A C 1
ATOM 2566 O O . ALA A 1 328 ? -13.417 2.142 60.343 1.00 40.66 328 ALA A O 1
ATOM 2567 N N . GLY A 1 329 ? -15.175 2.492 61.703 1.00 40.41 329 GLY A N 1
ATOM 2568 C CA . GLY A 1 329 ? -14.399 2.516 62.947 1.00 40.41 329 GLY A CA 1
ATOM 2569 C C . GLY A 1 329 ? -13.784 1.159 63.309 1.00 40.41 329 GLY A C 1
ATOM 2570 O O . GLY A 1 329 ? -12.644 1.098 63.773 1.00 40.41 329 GLY A O 1
ATOM 2571 N N . GLU A 1 330 ? -14.500 0.067 63.045 1.00 38.44 330 GLU A N 1
ATOM 2572 C CA . GLU A 1 330 ? -14.079 -1.291 63.410 1.00 38.44 330 GLU A CA 1
ATOM 2573 C C . GLU A 1 330 ? -12.970 -1.815 62.480 1.00 38.44 330 GLU A C 1
ATOM 2575 O O . GLU A 1 330 ? -11.970 -2.379 62.933 1.00 38.44 330 GLU A O 1
ATOM 2580 N N . VAL A 1 331 ? -13.086 -1.539 61.176 1.00 40.03 331 VAL A N 1
ATOM 2581 C CA . VAL A 1 331 ? -12.082 -1.919 60.167 1.00 40.03 331 VAL A CA 1
ATOM 2582 C C . VAL A 1 331 ? -10.774 -1.149 60.373 1.00 40.03 331 VAL A C 1
ATOM 2584 O O . VAL A 1 331 ? -9.695 -1.735 60.278 1.00 40.03 331 VAL A O 1
ATOM 2587 N N . SER A 1 332 ? -10.850 0.137 60.735 1.00 38.69 332 SER A N 1
ATOM 2588 C CA . SER A 1 332 ? -9.671 0.958 61.042 1.00 38.69 332 SER A CA 1
ATOM 2589 C C . SER A 1 332 ? -8.901 0.432 62.267 1.00 38.69 332 SER A C 1
ATOM 2591 O O . SER A 1 332 ? -7.675 0.291 62.225 1.00 38.69 332 SER A O 1
ATOM 2593 N N . LYS A 1 333 ? -9.611 0.016 63.329 1.00 41.53 333 LYS A N 1
ATOM 2594 C CA . LYS A 1 333 ? -9.008 -0.595 64.531 1.00 41.53 333 LYS A CA 1
ATOM 2595 C C . LYS A 1 333 ? -8.343 -1.942 64.241 1.00 41.53 333 LYS A C 1
ATOM 2597 O O . LYS A 1 333 ? -7.226 -2.184 64.702 1.00 41.53 333 LYS A O 1
ATOM 2602 N N . GLN A 1 334 ? -8.980 -2.797 63.439 1.00 40.50 334 GLN A N 1
ATOM 2603 C CA . GLN A 1 334 ? -8.386 -4.073 63.021 1.00 40.50 334 GLN A CA 1
ATOM 2604 C C . GLN A 1 334 ? -7.122 -3.872 62.170 1.00 40.50 334 GLN A C 1
ATOM 2606 O O . GLN A 1 334 ? -6.195 -4.682 62.233 1.00 40.50 334 GLN A O 1
ATOM 2611 N N . PHE A 1 335 ? -7.044 -2.774 61.416 1.00 38.47 335 PHE A N 1
ATOM 2612 C CA . PHE A 1 335 ? -5.897 -2.455 60.569 1.00 38.47 335 PHE A CA 1
ATOM 2613 C C . PHE A 1 335 ? -4.679 -1.962 61.364 1.00 38.47 335 PHE A C 1
ATOM 2615 O O . PHE A 1 335 ? -3.558 -2.411 61.112 1.00 38.47 335 PHE A O 1
ATOM 2622 N N . VAL A 1 336 ? -4.885 -1.097 62.366 1.00 45.16 336 VAL A N 1
ATOM 2623 C CA . VAL A 1 336 ? -3.812 -0.646 63.276 1.00 45.16 336 VAL A CA 1
ATOM 2624 C C . VAL A 1 336 ? -3.244 -1.827 64.071 1.00 45.16 336 VAL A C 1
ATOM 2626 O O . VAL A 1 336 ? -2.025 -1.974 64.171 1.00 45.16 336 VAL A O 1
ATOM 2629 N N . ALA A 1 337 ? -4.111 -2.731 64.537 1.00 39.62 337 ALA A N 1
ATOM 2630 C CA . ALA A 1 337 ? -3.705 -3.931 65.267 1.00 39.62 337 ALA A CA 1
ATOM 2631 C C . ALA A 1 337 ? -2.914 -4.936 64.407 1.00 39.62 337 ALA A C 1
ATOM 2633 O O . ALA A 1 337 ? -2.065 -5.661 64.924 1.00 39.62 337 ALA A O 1
ATOM 2634 N N . LYS A 1 338 ? -3.172 -4.993 63.093 1.00 37.38 338 LYS A N 1
ATOM 2635 C CA . LYS A 1 338 ? -2.457 -5.893 62.176 1.00 37.38 338 LYS A CA 1
ATOM 2636 C C . LYS A 1 338 ? -1.094 -5.334 61.765 1.00 37.38 338 LYS A C 1
ATOM 2638 O O . LYS A 1 338 ? -0.153 -6.107 61.643 1.00 37.38 338 LYS A O 1
ATOM 2643 N N . LYS A 1 339 ? -0.967 -4.008 61.633 1.00 36.53 339 LYS A N 1
ATOM 2644 C CA . LYS A 1 339 ? 0.305 -3.336 61.322 1.00 36.53 339 LYS A CA 1
ATOM 2645 C C . LYS A 1 339 ? 1.344 -3.516 62.438 1.00 36.53 339 LYS A C 1
ATOM 2647 O O . LYS A 1 339 ? 2.488 -3.828 62.137 1.00 36.53 339 LYS A O 1
ATOM 2652 N N . GLN A 1 340 ? 0.923 -3.442 63.704 1.00 40.44 340 GLN A N 1
ATOM 2653 C CA . GLN A 1 340 ? 1.787 -3.666 64.877 1.00 40.44 340 GLN A CA 1
ATOM 2654 C C . GLN A 1 340 ? 2.261 -5.119 65.066 1.00 40.44 340 GLN A C 1
ATOM 2656 O O . GLN A 1 340 ? 3.068 -5.377 65.949 1.00 40.44 340 GLN A O 1
ATOM 2661 N N . ARG A 1 341 ? 1.756 -6.084 64.284 1.00 39.09 341 ARG A N 1
ATOM 2662 C CA . ARG A 1 341 ? 2.206 -7.489 64.333 1.00 39.09 341 ARG A CA 1
ATOM 2663 C C . ARG A 1 341 ? 3.228 -7.846 63.251 1.00 39.09 341 ARG A C 1
ATOM 2665 O O . ARG A 1 341 ? 3.674 -8.987 63.206 1.00 39.09 341 ARG A O 1
ATOM 2672 N N . THR A 1 342 ? 3.534 -6.916 62.352 1.00 41.00 342 THR A N 1
ATOM 2673 C CA . THR A 1 342 ? 4.413 -7.129 61.185 1.00 41.00 342 THR A CA 1
ATOM 2674 C C . THR A 1 342 ? 5.594 -6.156 61.123 1.00 41.00 342 THR A C 1
ATOM 2676 O O . THR A 1 342 ? 6.346 -6.187 60.154 1.00 41.00 342 THR A O 1
ATOM 2679 N N . GLU A 1 343 ? 5.756 -5.331 62.154 1.00 38.53 343 GLU A N 1
ATOM 2680 C CA . GLU A 1 343 ? 7.008 -4.663 62.537 1.00 38.53 343 GLU A CA 1
ATOM 2681 C C . GLU A 1 343 ? 7.530 -5.373 63.790 1.00 38.53 343 GLU A C 1
ATOM 2683 O O . GLU A 1 343 ? 8.765 -5.540 63.896 1.00 38.53 343 GLU A O 1
#

Sequence (343 aa):
MSGDISSHVSSLCDSGDLADVTLVARTEDGKLHEFPSHMMILARSKVLHRMLAGSFVESESRRAEIPVAQVRHLEMFRRFLYVDRMQFCNSWTVDDMLDVWLLCDKYEVVPAAGAVAESITDRLRDMNLADVQSFIDRACATALINSEAAIVSMLDVVKGKVASSEVKLIDVQSFIDRMCTTAFVNSEGVVRSMLAVVIEKVQHSGIQGKELVHIITWLRHVQMRTKVPAKEEARLLLNCVNMTNCANVLREPPSDSDEPKEFLLVKMMISACWQLCWRLSTSRIHYQYDASRADNAAAENAWRSSSTTMRDKCLDILFPNVIAPEAAGEVSKQFVAKKQRTE

InterPro domains:
  IPR000210 BTB/POZ domain [PF00651] (12-112)
  IPR000210 BTB/POZ domain [PS50097] (19-90)
  IPR011333 SKP1/BTB/POZ domain superfamily [G3DSA:3.30.710.10] (1-152)
  IPR011333 SKP1/BTB/POZ domain superfamily [SSF54695] (4-117)

Secondary structure (DSSP, 8-state):
--HHHHHHHHHHHHH-TT--EEEEEE-TT--EEEEEE-HHHHTTSHHHHHHHHSSSHHHHHTEEEEE-SSHHHHHHHHHHHHHS-----TT--HHHHHHHHHHHHHTT-HHHHHHHHHHHHHHHHHS-HHHHHHHHHHHHHTT----HHHHHHHHHHHHHHHHHS---HHHHHHHHHHHHHSGGGG-HHHHHHHHHHHHHHHHHHT--HHHHHHHHHHHHHHHHHS---HHHHHHHHHHHT-THHHHHHHHS--SSSS--HHHHHHHHHHHHHHHHHHHHHHTTTTTTTSS-HHHHHHHHHHHHHHHHHHHHHHHHHHHHHHS-HHHHHHHHHHHHHHHTT--

pLDDT: mean 70.15, std 19.99, range [30.64, 98.0]

=== Feature glossary ===
Annotated list of the representations used here:

Nearest PDB structures. The Foldseek neighbor list gives the closest experimentally determined structures in the PDB, ranked by structural alignment. TM-score near 1 means near-identical fold; near 0.3 means only rough topology match. This is how one finds what a novel AlphaFold prediction most resembles in the solved-structure universe.

Foldseek 3Di. Foldseek's 3Di representation compresses backbone geometry into a per-residue letter drawn from a learned twenty-state alphabet. It captures the tertiary interaction pattern around each residue — which residues are packed against it in space, regardless of where they are in sequence.

Radius of gyration, Cα contacts, bounding box. Radius of gyration (Rg) is the root-mean-square distance of Cα atoms from their centroid — a single number for overall size and compactness. A globular domain of N residues has Rg ≈ 2.2·N^0.38 Å; an extended or disordered chain has a much larger Rg. The Cα contact count is the number of residue pairs whose Cα atoms are within 8 Å and are more than four positions apart in sequence — a standard proxy for tertiary packing density. The bounding box is the smallest axis-aligned box enclosing all Cα atoms.

InterPro / GO / CATH / organism. The annotation block draws on four external resources. InterPro: which protein families and domains the sequence belongs to. GO: standardized terms for what the protein does, what process it participates in, and where in the cell it acts. CATH: which structural fold it has in the CATH hierarchy. Organism: the species of origin.

mmCIF coordinates. The mmCIF block holds the 3D Cartesian coordinates of each backbone atom (N, Cα, C, O) in ångströms. mmCIF is the PDB's canonical archive format — a tagged-loop text representation of the atomic model.

pLDDT. pLDDT is the predicted lDDT-Cα score: AlphaFold's confidence that the local environment of each residue (all inter-atomic distances within 15 Å) is correctly placed. It is a per-residue number between 0 and 100, with higher meaning more reliable.

Backbone torsions (φ/ψ). φ (phi) and ψ (psi) are the two rotatable backbone dihedrals per residue: φ is the C(i-1)–N–Cα–C torsion, ψ is the N–Cα–C–N(i+1) torsion, both in degrees on (−180°, 180°]. α-helical residues cluster near (−60°, −45°); β-strand residues near (−120°, +130°). A Ramachandran plot is simply a scatter of (φ, ψ) for every residue.

B-factor. For experimental (PDB) structures, the B-factor (temperature factor) quantifies the positional spread of each atom in the crystal — a combination of thermal vibration and static disorder — in units of Å². High B-factors mark flexible loops or poorly resolved regions; low B-factors mark the rigid, well-ordered core.

Secondary structure (3-state, P-SEA). SS3 is a coarse helix/strand/coil call (letters a/b/c) made by the P-SEA algorithm from inter-Cα distances and dihedrals. It is less detailed than DSSP but needs only Cα positions.

Predicted aligned error. Predicted aligned error is AlphaFold's pairwise confidence. Unlike pLDDT (per-residue), PAE is per-residue-pair and captures whether two parts of the structure are correctly placed relative to each other. Units are ångströms of expected positional error.

Solvent-accessible surface area. Solvent-accessible surface area (SASA) is the area in Å² traced out by the centre of a 1.4 Å probe sphere (a water molecule) rolled over the protein's van der Waals surface (Shrake–Rupley / Lee–Richards construction). Buried residues have near-zero SASA; fully exposed residues can exceed 200 Å². The total SASA scales roughly with the number of surface residues.

Secondary structure (8-state, DSSP). The SS8 string is DSSP's per-residue secondary-structure call. α-helix (H) means an i→i+4 H-bond ladder; β-strand (E) means the residue participates in a β-sheet; 3₁₀ (G) and π (I) are tighter and wider helices; T/S are turns/bends; '-' is loop.

Rendered structure images. Structure images are PyMOL renders from six orthogonal camera directions. Cartoon representation draws helices as coils and strands as arrows; sticks shows the backbone as bonds; surf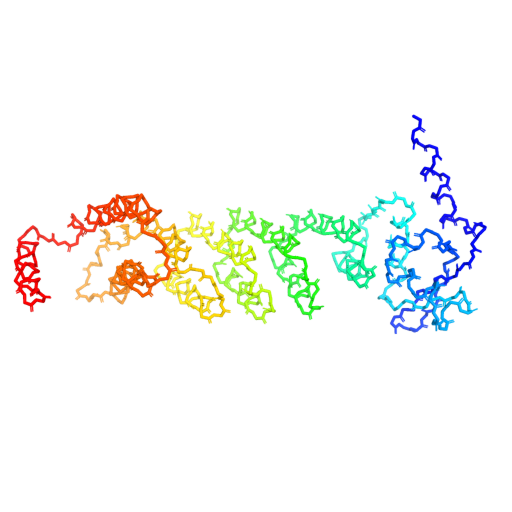ace shows the solvent-excluded envelope. Rainbow coloring maps sequence position to hue (blue→red, N→C); chain coloring assigns a distinct color per polypeptide.

Sequence. The amino-acid sequence is the protein's primary structure: the linear order of residues from the N-terminus to the C-terminus, written in one-letter code. Everything else here — the 3D coordinates, the secondary structure, the domain annotations — is ultimately a consequence of this string.

Contact-map, Ramachandran, and PAE plots. Three diagnostic plots accompany the record. The Cα contact map visualizes the tertiary structure as a 2D adjacency matrix (8 Å cutoff, sequence-local contacts suppressed). The Ramachandran plot shows the distribution of backbone (φ, ψ) torsions, with points in the α and β basins reflecting secondary structure content. The PAE plot shows AlphaFold's inter-residue confidence as a color matrix.